Protein AF-A0A956JL32-F1 (afdb_monomer_lite)

pLDDT: mean 90.12, std 9.46, range [32.88, 97.94]

Foldseek 3Di:
DPQPPPDQDFAQPLVVLVVCVVVDDCQFAPPVQSVLVSVLSVQADRLFRDWDWDGDPVSDNWTKIKTKHFDDPCSLVVLCVSLVDDHDQQAVLVSLVSNCLSCVVVDPLSLLSVQQRMWMWMATPVNPFHTFIKGWRASCLVPPPPDDGDDLVSSLSNQQSSVCSNPVDGDPPVVSVLSSQLQVLADPPKDFTTKGACVSVVDRDIDTDMDHDLVCVVVSCVSSVPPDDCVVSVVDD

Structure (mmCIF, N/CA/C/O backbone):
data_AF-A0A956JL32-F1
#
_entry.id   AF-A0A956JL32-F1
#
loop_
_atom_site.group_PDB
_atom_site.id
_atom_site.type_symbol
_atom_site.label_atom_id
_atom_site.label_alt_id
_atom_site.label_comp_id
_atom_site.label_asym_id
_atom_site.label_entity_id
_atom_site.label_seq_id
_atom_site.pdbx_PDB_ins_code
_atom_site.Cartn_x
_atom_site.Cartn_y
_atom_site.Cartn_z
_atom_site.occupancy
_atom_site.B_iso_or_equiv
_atom_site.auth_seq_id
_atom_site.auth_comp_id
_atom_site.auth_asym_id
_atom_site.auth_atom_id
_atom_site.pdbx_PDB_model_num
ATOM 1 N N . MET A 1 1 ? -5.841 14.016 -13.804 1.00 33.88 1 MET A N 1
ATOM 2 C CA . MET A 1 1 ? -5.928 13.861 -12.337 1.00 33.88 1 MET A CA 1
ATOM 3 C C . MET A 1 1 ? -6.177 15.238 -11.755 1.00 33.88 1 MET A C 1
ATOM 5 O O . MET A 1 1 ? -5.451 16.145 -12.148 1.00 33.88 1 MET A O 1
ATOM 9 N N . PRO A 1 2 ? -7.211 15.432 -10.923 1.00 32.88 2 PRO A N 1
ATOM 10 C CA . PRO A 1 2 ? -7.411 16.707 -10.247 1.00 32.88 2 PRO A CA 1
ATOM 11 C C . PRO A 1 2 ? -6.161 17.012 -9.418 1.00 32.88 2 PRO A C 1
ATOM 13 O O . PRO A 1 2 ? -5.658 16.142 -8.710 1.00 32.88 2 PRO A O 1
ATOM 16 N N . THR A 1 3 ? -5.625 18.223 -9.543 1.00 39.03 3 THR A N 1
ATOM 17 C CA . THR A 1 3 ? -4.574 18.711 -8.651 1.00 39.03 3 THR A CA 1
ATOM 18 C C . THR A 1 3 ? -5.180 18.794 -7.255 1.00 39.03 3 THR A C 1
ATOM 20 O O . THR A 1 3 ? -5.993 19.683 -6.992 1.00 39.03 3 THR A O 1
ATOM 23 N N . MET A 1 4 ? -4.861 17.833 -6.387 1.00 49.12 4 MET A N 1
ATOM 24 C CA . MET A 1 4 ? -5.287 17.822 -4.986 1.00 49.12 4 MET A CA 1
ATOM 25 C C . MET A 1 4 ? -4.610 18.979 -4.250 1.00 49.12 4 MET A C 1
ATOM 27 O O . MET A 1 4 ? -3.576 18.821 -3.618 1.00 49.12 4 MET A O 1
ATOM 31 N N . ASN A 1 5 ? -5.202 20.165 -4.371 1.00 43.09 5 ASN A N 1
ATOM 32 C CA . ASN A 1 5 ? -4.855 21.356 -3.598 1.00 43.09 5 ASN A CA 1
ATOM 33 C C . ASN A 1 5 ? -5.658 21.436 -2.286 1.00 43.09 5 ASN A C 1
ATOM 35 O O . ASN A 1 5 ? -5.642 22.457 -1.599 1.00 43.09 5 ASN A O 1
ATOM 39 N N . SER A 1 6 ? -6.372 20.367 -1.918 1.00 55.56 6 SER A N 1
ATOM 40 C CA . SER A 1 6 ? -6.872 20.198 -0.559 1.00 55.56 6 SER A CA 1
ATOM 41 C C . SER A 1 6 ? -5.666 20.044 0.359 1.00 55.56 6 SER A C 1
ATOM 43 O O . SER A 1 6 ? -4.846 19.150 0.156 1.00 55.56 6 SER A O 1
ATOM 45 N N . LYS A 1 7 ? -5.547 20.918 1.363 1.00 61.22 7 LYS A N 1
ATOM 46 C CA . LYS A 1 7 ? -4.576 20.748 2.447 1.00 61.22 7 LYS A CA 1
ATOM 47 C C . LYS A 1 7 ? -4.676 19.300 2.935 1.00 61.22 7 LYS A C 1
ATOM 49 O O . LYS A 1 7 ? -5.764 18.868 3.302 1.00 61.22 7 LYS A O 1
ATOM 54 N N . LEU A 1 8 ? -3.573 18.554 2.884 1.00 78.44 8 LEU A N 1
ATOM 55 C CA . LEU A 1 8 ? -3.502 17.220 3.473 1.00 78.44 8 LEU A CA 1
ATOM 56 C C . LEU A 1 8 ? -3.735 17.384 4.979 1.00 78.44 8 LEU A C 1
ATOM 58 O O . LEU A 1 8 ? -2.898 17.950 5.680 1.00 78.44 8 LEU A O 1
ATOM 62 N N . VAL A 1 9 ? -4.910 16.974 5.447 1.00 84.75 9 VAL A N 1
ATOM 63 C CA . VAL A 1 9 ? -5.333 17.087 6.845 1.00 84.75 9 VAL A CA 1
ATOM 64 C C . VAL A 1 9 ? -5.404 15.676 7.409 1.00 84.75 9 VAL A C 1
ATOM 66 O O . VAL A 1 9 ? -6.011 14.799 6.801 1.00 84.75 9 VAL A O 1
ATOM 69 N N . GLN A 1 10 ? -4.758 15.462 8.556 1.00 88.75 10 GLN A N 1
ATOM 70 C CA . GLN A 1 10 ? -4.882 14.207 9.291 1.00 88.75 10 GLN A CA 1
ATOM 71 C C . GLN A 1 10 ? -6.289 14.089 9.879 1.00 88.75 10 GLN A C 1
ATOM 73 O O . GLN A 1 10 ? -6.793 15.054 10.457 1.00 88.75 10 GLN A O 1
ATOM 78 N N . PHE A 1 11 ? -6.897 12.912 9.776 1.00 90.62 11 PHE A N 1
ATOM 79 C CA . PHE A 1 11 ? -8.239 12.652 10.283 1.00 90.62 11 PHE A CA 1
ATOM 80 C C . PHE A 1 11 ? -8.340 11.338 11.064 1.00 90.62 11 PHE A C 1
ATOM 82 O O . PHE A 1 11 ? -7.479 10.454 10.997 1.00 90.62 11 PHE A O 1
ATOM 89 N N . SER A 1 12 ? -9.437 11.219 11.814 1.00 93.19 12 SER A N 1
ATOM 90 C CA . SER A 1 12 ? -9.900 9.955 12.388 1.00 93.19 12 SER A CA 1
ATOM 91 C C . SER A 1 12 ? -10.673 9.178 11.331 1.00 93.19 12 SER A C 1
ATOM 93 O O . 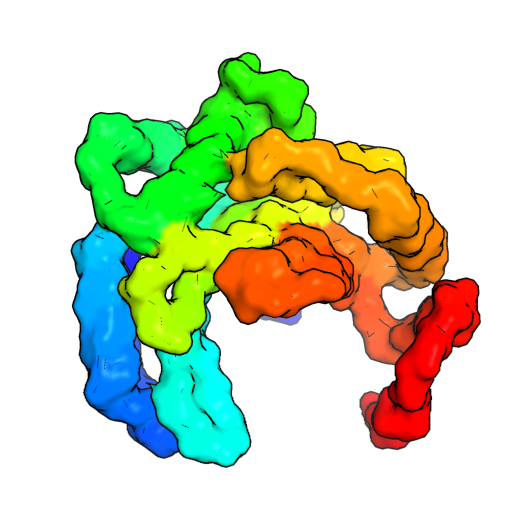SER A 1 12 ? -11.671 9.681 10.818 1.00 93.19 12 SER A O 1
ATOM 95 N N . ILE A 1 13 ? -10.238 7.952 11.021 1.00 93.50 13 ILE A N 1
ATOM 96 C CA . ILE A 1 13 ? -10.932 7.100 10.045 1.00 93.50 13 ILE A CA 1
ATOM 97 C C . ILE A 1 13 ? -12.394 6.906 10.460 1.00 93.50 13 ILE A C 1
ATOM 99 O O . ILE A 1 13 ? -13.279 7.036 9.627 1.00 93.50 13 ILE A O 1
ATOM 103 N N . ALA A 1 14 ? -12.663 6.660 11.745 1.00 93.31 14 ALA A N 1
ATOM 104 C CA . ALA A 1 14 ? -14.027 6.470 12.234 1.00 93.31 14 ALA A CA 1
ATOM 105 C C . ALA A 1 14 ? -14.916 7.703 12.013 1.00 93.31 14 ALA A C 1
ATOM 107 O O . ALA A 1 14 ? -16.075 7.561 11.635 1.00 93.31 14 ALA A O 1
ATOM 108 N N . ALA A 1 15 ? -14.370 8.909 12.208 1.00 92.88 15 ALA A N 1
ATOM 109 C CA . ALA A 1 15 ? -15.116 10.144 11.982 1.00 92.88 15 ALA A CA 1
ATOM 110 C C . ALA A 1 15 ? -15.435 10.350 10.493 1.00 92.88 15 ALA A C 1
ATOM 112 O O . ALA A 1 15 ? -16.565 10.697 10.155 1.00 92.88 15 ALA A O 1
ATOM 113 N N . GLU A 1 16 ? -14.468 10.088 9.608 1.00 94.06 16 GLU A N 1
ATOM 114 C CA . GLU A 1 16 ? -14.687 10.161 8.158 1.00 94.06 16 GLU A CA 1
ATOM 115 C C . GLU A 1 16 ? -15.695 9.121 7.680 1.00 94.06 16 GLU A C 1
ATOM 117 O O . GLU A 1 16 ? -16.562 9.432 6.861 1.00 94.06 16 GLU A O 1
ATOM 122 N N . LEU A 1 17 ? -15.612 7.898 8.211 1.00 92.88 17 LEU A N 1
ATOM 123 C CA . LEU A 1 17 ? -16.559 6.844 7.892 1.00 92.88 17 LEU A CA 1
ATOM 124 C C . LEU A 1 17 ? -17.988 7.252 8.284 1.00 92.88 17 LEU A C 1
ATOM 126 O O . LEU A 1 17 ? -18.896 7.177 7.462 1.00 92.88 17 LEU A O 1
ATOM 130 N N . GLU A 1 18 ? -18.191 7.740 9.507 1.00 91.50 18 GLU A N 1
ATOM 131 C CA . GLU A 1 18 ? -19.520 8.149 9.972 1.00 91.50 18 GLU A CA 1
ATOM 132 C C . GLU A 1 18 ? -20.078 9.329 9.159 1.00 91.50 18 GLU A C 1
ATOM 134 O O . GLU A 1 18 ? -21.244 9.312 8.764 1.00 91.50 18 GLU A O 1
ATOM 139 N N . ALA A 1 19 ? -19.241 10.317 8.826 1.00 91.69 19 ALA A N 1
ATOM 140 C CA . ALA A 1 19 ? -19.651 11.477 8.033 1.00 91.69 19 ALA A CA 1
ATOM 141 C C . ALA A 1 19 ? -20.117 11.106 6.612 1.00 91.69 19 ALA A C 1
ATOM 143 O O . ALA A 1 19 ? -21.029 11.738 6.074 1.00 91.69 19 ALA A O 1
ATOM 144 N N . HIS A 1 20 ? -19.515 10.078 6.007 1.00 90.44 20 HIS A N 1
ATOM 145 C CA . HIS A 1 20 ? -19.821 9.648 4.638 1.00 90.44 20 HIS A CA 1
ATOM 146 C C . HIS A 1 20 ? -20.808 8.480 4.564 1.00 90.44 20 HIS A C 1
ATOM 148 O O . HIS A 1 20 ? -21.293 8.170 3.474 1.00 90.44 20 HIS A O 1
ATOM 154 N N . ARG A 1 21 ? -21.165 7.872 5.700 1.00 88.06 21 ARG A N 1
ATOM 155 C CA . ARG A 1 21 ? -22.095 6.739 5.790 1.00 88.06 21 ARG A CA 1
ATOM 156 C C . ARG A 1 21 ? -23.397 6.921 4.997 1.00 88.06 21 ARG A C 1
ATOM 158 O O . ARG A 1 21 ? -23.786 5.973 4.315 1.00 88.06 21 ARG A O 1
ATOM 165 N N . PRO A 1 22 ? -24.060 8.098 4.995 1.00 88.38 22 PRO A N 1
ATOM 166 C CA . PRO A 1 22 ? -25.295 8.295 4.230 1.00 88.38 22 PRO A CA 1
ATOM 167 C C . PRO A 1 22 ? -25.116 8.251 2.703 1.00 88.38 22 PRO A C 1
ATOM 169 O O . PRO A 1 22 ? -26.103 8.143 1.979 1.00 88.38 22 PRO A O 1
ATOM 172 N N . LEU A 1 23 ? -23.881 8.369 2.204 1.00 88.12 23 LEU A N 1
ATOM 173 C CA . LEU A 1 23 ? -23.565 8.427 0.774 1.00 88.12 23 LEU A CA 1
ATOM 174 C C . LEU A 1 23 ? -23.253 7.050 0.175 1.00 88.12 23 LEU A C 1
ATOM 176 O O . LEU A 1 23 ? -23.106 6.929 -1.042 1.00 88.12 23 LEU A O 1
ATOM 180 N N . TRP A 1 24 ? -23.106 6.017 1.004 1.00 87.56 24 TRP A N 1
ATOM 181 C CA . TRP A 1 24 ? -22.635 4.720 0.543 1.00 87.56 24 TRP A CA 1
ATOM 182 C C . TRP A 1 24 ? -23.762 3.839 0.008 1.00 87.56 24 TRP A C 1
ATOM 184 O O . TRP A 1 24 ? -24.777 3.638 0.680 1.00 87.56 24 TRP A O 1
ATOM 194 N N . PRO A 1 25 ? -23.592 3.254 -1.190 1.00 87.38 25 PRO A N 1
ATOM 195 C CA . PRO A 1 25 ? -24.586 2.353 -1.741 1.00 87.38 25 PRO A CA 1
ATOM 196 C C . PRO A 1 25 ? -24.611 1.052 -0.932 1.00 87.38 25 PRO A C 1
ATOM 198 O O . PRO A 1 25 ? -23.687 0.243 -1.019 1.00 87.38 25 PRO A O 1
ATOM 201 N N . ALA A 1 26 ? -25.706 0.815 -0.204 1.00 86.12 26 ALA A N 1
ATOM 202 C CA . ALA A 1 26 ? -25.889 -0.375 0.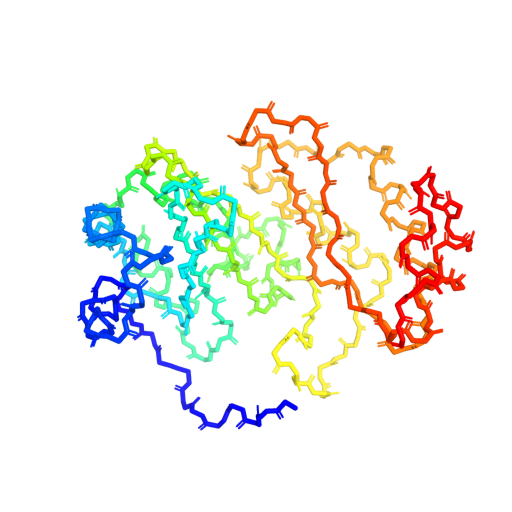637 1.00 86.12 26 ALA A CA 1
ATOM 203 C C . ALA A 1 26 ? -25.716 -1.706 -0.123 1.00 86.12 26 ALA A C 1
ATOM 205 O O . ALA A 1 26 ? -25.359 -2.717 0.472 1.00 86.12 26 ALA A O 1
ATOM 206 N N . ALA A 1 27 ? -25.938 -1.700 -1.443 1.00 84.69 27 ALA A N 1
ATOM 207 C CA . ALA A 1 27 ? -25.729 -2.860 -2.309 1.00 84.69 27 ALA A CA 1
ATOM 208 C C . ALA A 1 27 ? -24.250 -3.267 -2.462 1.00 84.69 27 ALA A C 1
ATOM 210 O O . ALA A 1 27 ? -23.975 -4.426 -2.751 1.00 84.69 27 ALA A O 1
ATOM 211 N N . LEU A 1 28 ? -23.311 -2.330 -2.295 1.00 85.25 28 LEU A N 1
ATOM 212 C CA . LEU A 1 28 ? -21.865 -2.589 -2.358 1.00 85.25 28 LEU A CA 1
ATOM 213 C C . LEU A 1 28 ? -21.213 -2.584 -0.974 1.00 85.25 28 LEU A C 1
ATOM 215 O O . LEU A 1 28 ? -20.167 -3.198 -0.787 1.00 85.25 28 LEU A O 1
ATOM 219 N N . LEU A 1 29 ? -21.816 -1.867 -0.025 1.00 90.31 29 LEU A N 1
ATOM 220 C CA . LEU A 1 29 ? -21.319 -1.683 1.332 1.00 90.31 29 LEU A CA 1
ATOM 221 C C . LEU A 1 29 ? -22.451 -2.000 2.322 1.00 90.31 29 LEU A C 1
ATOM 223 O O . LEU A 1 29 ? -23.179 -1.089 2.729 1.00 90.31 29 LEU A O 1
ATOM 227 N N . PRO A 1 30 ? -22.641 -3.283 2.686 1.00 89.81 30 PRO A N 1
ATOM 228 C CA . PRO A 1 30 ? -23.703 -3.687 3.599 1.00 89.81 30 PRO A CA 1
ATOM 229 C C . PRO A 1 30 ? -23.599 -2.958 4.954 1.00 89.81 30 PRO A C 1
ATOM 231 O O . PRO A 1 30 ? -22.490 -2.828 5.485 1.00 89.81 30 PRO A O 1
ATOM 234 N N . PRO A 1 31 ? -24.717 -2.484 5.544 1.00 90.12 31 PRO A N 1
ATOM 235 C CA . PRO A 1 31 ? -24.680 -1.651 6.750 1.00 90.12 31 PRO A CA 1
ATOM 236 C C . PRO A 1 31 ? -23.977 -2.281 7.959 1.00 90.12 31 PRO A C 1
ATOM 238 O O . PRO A 1 31 ? -23.273 -1.578 8.680 1.00 90.12 31 PRO A O 1
ATOM 241 N N . ASP A 1 32 ? -24.138 -3.590 8.163 1.00 91.75 32 ASP A N 1
ATOM 242 C CA . ASP A 1 32 ? -23.504 -4.364 9.238 1.00 91.75 32 ASP A CA 1
ATOM 243 C C . ASP A 1 32 ? -21.977 -4.433 9.078 1.00 91.75 32 ASP A C 1
ATOM 245 O O . ASP A 1 32 ? -21.221 -4.382 10.048 1.00 91.75 32 ASP A O 1
ATOM 249 N N . ARG A 1 33 ? -21.505 -4.502 7.832 1.00 92.56 33 ARG A N 1
ATOM 250 C CA . ARG A 1 33 ? -20.078 -4.580 7.488 1.00 92.56 33 ARG A CA 1
ATOM 251 C C . ARG A 1 33 ? -19.401 -3.232 7.627 1.00 92.56 33 ARG A C 1
ATOM 253 O O . ARG A 1 33 ? -18.298 -3.141 8.158 1.00 92.56 33 ARG A O 1
ATOM 260 N N . VAL A 1 34 ? -20.107 -2.186 7.220 1.00 90.81 34 VAL A N 1
ATOM 261 C CA . VAL A 1 34 ? -19.718 -0.804 7.474 1.00 90.81 34 VAL A CA 1
ATOM 262 C C . VAL A 1 34 ? -19.622 -0.529 8.975 1.00 90.81 34 VAL A C 1
ATOM 264 O O . VAL A 1 34 ? -18.641 0.056 9.420 1.00 90.81 34 VAL A O 1
ATOM 267 N N . GLU A 1 35 ? -20.593 -0.977 9.770 1.00 92.19 35 GLU A N 1
ATOM 268 C CA . GLU A 1 35 ? -20.562 -0.807 11.225 1.00 92.19 35 GLU A CA 1
ATOM 269 C C . GLU A 1 35 ? -19.356 -1.514 11.859 1.00 92.19 35 GLU A C 1
ATOM 271 O O . GLU A 1 35 ? -18.659 -0.919 12.683 1.00 92.19 35 GLU A O 1
ATOM 276 N N . ALA A 1 36 ? -19.035 -2.731 11.408 1.00 93.75 36 ALA A N 1
ATOM 277 C CA . ALA A 1 36 ? -17.820 -3.427 11.825 1.00 93.75 36 ALA A CA 1
ATOM 278 C C . ALA A 1 36 ? -16.542 -2.651 11.449 1.00 93.75 36 ALA A C 1
ATOM 280 O O . ALA A 1 36 ? -15.622 -2.556 12.265 1.00 93.75 36 ALA A O 1
ATOM 281 N N . ALA A 1 37 ? -16.489 -2.056 10.252 1.00 94.25 37 ALA A N 1
ATOM 282 C CA . ALA A 1 37 ? -15.365 -1.223 9.822 1.00 94.25 37 ALA A CA 1
ATOM 283 C C . ALA A 1 37 ? -15.243 0.056 10.668 1.00 94.25 37 ALA A C 1
ATOM 285 O O . ALA A 1 37 ? -14.139 0.407 11.083 1.00 94.25 37 ALA A O 1
ATOM 286 N N . CYS A 1 38 ? -16.359 0.718 11.000 1.00 93.38 38 CYS A N 1
ATOM 287 C CA . CYS A 1 38 ? -16.383 1.871 11.905 1.00 93.38 38 CYS A CA 1
ATOM 288 C C . CYS A 1 38 ? -15.891 1.504 13.313 1.00 93.38 38 CYS A C 1
ATOM 290 O O . CYS A 1 38 ? -15.107 2.247 13.912 1.00 93.38 38 CYS A O 1
ATOM 292 N N . ALA A 1 39 ? -16.313 0.351 13.838 1.00 94.00 39 ALA A N 1
ATOM 293 C CA . ALA A 1 39 ? -15.880 -0.139 15.143 1.00 94.00 39 ALA A CA 1
ATOM 294 C C . ALA A 1 39 ? -14.366 -0.409 15.170 1.00 94.00 39 ALA A C 1
ATOM 296 O O . ALA A 1 39 ? -13.674 0.059 16.075 1.00 94.00 39 ALA A O 1
ATOM 297 N N . ALA A 1 40 ? -13.834 -1.082 14.146 1.00 94.50 40 ALA A N 1
ATOM 298 C CA . ALA A 1 40 ? -12.397 -1.300 13.990 1.00 94.50 40 ALA A CA 1
ATOM 299 C C . ALA A 1 40 ? -11.628 0.028 13.860 1.00 94.50 40 ALA A C 1
ATOM 301 O O . ALA A 1 40 ? -10.642 0.259 14.561 1.00 94.50 40 ALA A O 1
ATOM 302 N N . ALA A 1 41 ? -12.121 0.941 13.021 1.00 95.06 41 ALA A N 1
ATOM 303 C CA . ALA A 1 41 ? -11.520 2.251 12.795 1.00 95.06 41 ALA A CA 1
ATOM 304 C C . ALA A 1 41 ? -11.489 3.135 14.047 1.00 95.06 41 ALA A C 1
ATOM 306 O O . ALA A 1 41 ? -10.582 3.952 14.195 1.00 95.06 41 ALA A O 1
ATOM 307 N N . SER A 1 42 ? -12.445 2.968 14.962 1.00 94.31 42 SER A N 1
ATOM 308 C CA . SER A 1 42 ? -12.508 3.730 16.218 1.00 94.31 42 SER A CA 1
ATOM 309 C C . SER A 1 42 ? -11.347 3.406 17.161 1.00 94.31 42 SER A C 1
ATOM 311 O O . SER A 1 42 ? -11.026 4.200 18.042 1.00 94.31 42 SER A O 1
ATOM 313 N N . ALA A 1 43 ? -10.690 2.260 16.962 1.00 92.19 43 ALA A N 1
ATOM 314 C CA . ALA A 1 43 ? -9.493 1.869 17.694 1.00 92.19 43 ALA A CA 1
ATOM 315 C C . ALA A 1 43 ? -8.190 2.404 17.061 1.00 92.19 43 ALA A C 1
ATOM 317 O O . ALA A 1 43 ? -7.114 2.220 17.632 1.00 92.19 43 ALA A O 1
ATOM 318 N N . LEU A 1 44 ? -8.254 3.035 15.883 1.00 93.75 44 LEU A N 1
ATOM 319 C CA . LEU A 1 44 ? -7.082 3.538 15.169 1.00 93.75 44 LEU A CA 1
ATOM 320 C C . LEU A 1 44 ? -6.777 5.003 15.542 1.00 93.75 44 LEU A C 1
ATOM 322 O O . LEU A 1 44 ? -7.695 5.801 15.742 1.00 93.75 44 LEU A O 1
ATOM 326 N N . PRO A 1 45 ? -5.492 5.400 15.616 1.00 92.50 45 PRO A N 1
ATOM 327 C CA . PRO A 1 45 ? -5.124 6.783 15.903 1.00 92.50 45 PRO A CA 1
ATOM 328 C C . PRO A 1 45 ? -5.519 7.736 14.756 1.00 92.50 45 PRO A C 1
ATOM 330 O O . PRO A 1 45 ? -5.498 7.344 13.588 1.00 92.50 45 PRO A O 1
ATOM 333 N N . PRO A 1 46 ? -5.815 9.017 15.045 1.00 92.94 46 PRO A N 1
ATOM 334 C CA . PRO A 1 46 ? -6.261 9.993 14.048 1.00 92.94 46 PRO A CA 1
ATOM 335 C C . PRO A 1 46 ? -5.083 10.592 13.260 1.00 92.94 46 PRO A C 1
ATOM 337 O O . PRO A 1 46 ? -4.785 11.780 13.360 1.00 92.94 46 PRO A O 1
ATOM 340 N N . ILE A 1 47 ? -4.353 9.751 12.530 1.00 92.62 47 ILE A N 1
ATOM 341 C CA . ILE A 1 47 ? -3.108 10.127 11.839 1.00 92.62 47 ILE A CA 1
ATOM 342 C C . ILE A 1 47 ? -3.180 9.993 10.314 1.00 92.62 47 ILE A C 1
ATOM 344 O O . ILE A 1 47 ? -2.218 10.354 9.630 1.00 92.62 47 ILE A O 1
ATOM 348 N N . PHE A 1 48 ? -4.291 9.488 9.782 1.00 94.88 48 PHE A N 1
ATOM 349 C CA . PHE A 1 48 ? -4.445 9.110 8.378 1.00 94.88 48 PHE A CA 1
ATOM 350 C C . PHE A 1 48 ? -4.849 10.290 7.496 1.00 94.88 48 PHE A C 1
ATOM 352 O O . PHE A 1 48 ? -5.430 11.255 7.976 1.00 94.88 48 PHE A O 1
ATOM 359 N N . HIS A 1 49 ? -4.517 10.208 6.209 1.00 93.69 49 HIS A N 1
ATOM 360 C CA . HIS A 1 49 ? -4.786 11.248 5.204 1.00 93.69 49 HIS A CA 1
ATOM 361 C C . HIS A 1 49 ? -5.703 10.769 4.082 1.00 93.69 49 HIS A C 1
ATOM 363 O O . HIS A 1 49 ? -6.245 11.584 3.342 1.00 93.69 49 HIS A O 1
ATOM 369 N N . TRP A 1 50 ? -5.825 9.452 3.926 1.00 92.25 50 TRP A N 1
ATOM 370 C CA . TRP A 1 50 ? -6.657 8.808 2.922 1.00 92.25 50 TRP A CA 1
ATOM 371 C C . TRP A 1 50 ? -7.330 7.593 3.518 1.00 92.25 50 TRP A C 1
ATOM 373 O O . TRP A 1 50 ? -6.787 6.960 4.424 1.00 92.25 50 TRP A O 1
ATOM 383 N N . LEU A 1 51 ? -8.501 7.293 2.973 1.00 93.81 51 LEU A N 1
ATOM 384 C CA . LEU A 1 51 ? -9.370 6.208 3.378 1.00 93.81 51 LEU A CA 1
ATOM 385 C C . LEU A 1 51 ? -10.033 5.623 2.130 1.00 93.81 51 LEU A C 1
ATOM 387 O O . LEU A 1 51 ? -10.506 6.369 1.272 1.00 93.81 51 LEU A O 1
ATOM 391 N N . ILE A 1 52 ? -10.074 4.298 2.044 1.00 93.50 52 ILE A N 1
ATOM 392 C CA . ILE A 1 52 ? -10.862 3.546 1.070 1.00 93.50 52 ILE A CA 1
ATOM 393 C C . ILE A 1 52 ? -11.614 2.443 1.821 1.00 93.50 52 ILE A C 1
ATOM 395 O O . ILE A 1 52 ? -11.054 1.787 2.699 1.00 93.50 52 ILE A O 1
ATOM 399 N N . LEU A 1 53 ? -12.879 2.243 1.455 1.00 93.19 53 LEU A N 1
ATOM 400 C CA . LEU A 1 53 ? -13.607 1.008 1.730 1.00 93.19 53 LEU A CA 1
ATOM 401 C C . LEU A 1 53 ? -13.649 0.187 0.445 1.00 93.19 53 LEU A C 1
ATOM 403 O O . LEU A 1 53 ? -14.099 0.687 -0.590 1.00 93.19 53 LEU A O 1
ATOM 407 N N . GLU A 1 54 ? -13.189 -1.057 0.503 1.00 92.62 54 GLU A N 1
ATOM 408 C CA . GLU A 1 54 ? -13.204 -1.962 -0.643 1.00 92.62 54 GLU A CA 1
ATOM 409 C C . GLU A 1 54 ? -14.305 -3.016 -0.469 1.00 92.62 54 GLU A C 1
ATOM 411 O O . GLU A 1 54 ? -14.176 -3.930 0.341 1.00 92.62 54 GLU A O 1
ATOM 416 N N . GLY A 1 55 ? -15.390 -2.889 -1.239 1.00 90.56 55 GLY A N 1
ATOM 417 C CA . GLY A 1 55 ? -16.445 -3.903 -1.348 1.00 90.56 55 GLY A CA 1
ATOM 418 C C . GLY A 1 55 ? -16.229 -4.839 -2.542 1.00 90.56 55 GLY A C 1
ATOM 419 O O . GLY A 1 55 ? -15.478 -4.527 -3.473 1.00 90.56 55 GLY A O 1
ATOM 420 N N . ARG A 1 56 ? -16.894 -5.999 -2.553 1.00 87.25 56 ARG A N 1
ATOM 421 C CA . ARG A 1 56 ? -16.782 -6.980 -3.647 1.00 87.25 56 ARG A CA 1
ATOM 422 C C . ARG A 1 56 ? -17.929 -6.851 -4.644 1.00 87.25 56 ARG A C 1
ATOM 424 O O . ARG A 1 56 ? -19.099 -6.904 -4.284 1.00 87.25 56 ARG A O 1
ATOM 431 N N . LEU A 1 57 ? -17.597 -6.807 -5.935 1.00 85.19 57 LEU A N 1
ATOM 432 C CA . LEU A 1 57 ? -18.601 -6.855 -7.010 1.00 85.19 57 LEU A CA 1
ATOM 433 C C . LEU A 1 57 ? -19.208 -8.253 -7.210 1.00 85.19 57 LEU A C 1
ATOM 435 O O . LEU A 1 57 ? -20.249 -8.386 -7.843 1.00 85.19 57 LEU A O 1
ATOM 439 N N . SER A 1 58 ? -18.571 -9.299 -6.677 1.00 81.50 58 SER A N 1
ATOM 440 C CA . SER A 1 58 ? -19.028 -10.691 -6.778 1.00 81.50 58 SER A CA 1
ATOM 441 C C . SER A 1 58 ? -20.194 -11.037 -5.841 1.00 81.50 58 SER A C 1
ATOM 443 O O . SER A 1 58 ? -20.610 -12.192 -5.814 1.00 81.50 58 SER A O 1
ATOM 445 N N . GLY A 1 59 ? -20.701 -10.075 -5.060 1.00 76.88 59 GLY A N 1
ATOM 446 C CA . GLY A 1 59 ? -21.761 -10.291 -4.068 1.00 76.88 59 GLY A CA 1
ATOM 447 C C . GLY A 1 59 ? -21.274 -10.857 -2.730 1.00 76.88 59 GLY A C 1
ATOM 448 O O . GLY A 1 59 ? -22.088 -11.127 -1.851 1.00 76.88 59 GLY A O 1
ATOM 449 N N . ASP A 1 60 ? -19.962 -11.026 -2.561 1.00 85.12 60 ASP A N 1
ATOM 450 C CA . ASP A 1 60 ? -19.366 -11.314 -1.258 1.00 85.12 60 ASP A CA 1
ATOM 451 C C . ASP A 1 60 ? -19.531 -10.077 -0.349 1.00 85.12 60 ASP A C 1
ATOM 453 O O . ASP A 1 60 ? -19.140 -8.978 -0.750 1.00 85.12 60 ASP A O 1
ATOM 457 N N . PRO A 1 61 ? -20.126 -10.215 0.852 1.00 84.62 61 PRO A N 1
ATOM 458 C CA . PRO A 1 61 ? -20.378 -9.083 1.737 1.00 84.62 61 PRO A CA 1
ATOM 459 C C . PRO A 1 61 ? -19.108 -8.526 2.398 1.00 84.62 61 PRO A C 1
ATOM 461 O O . PRO A 1 61 ? -19.209 -7.604 3.203 1.00 84.62 61 PRO A O 1
ATOM 464 N N . GLN A 1 62 ? -17.922 -9.078 2.136 1.00 90.31 62 GLN A N 1
ATOM 465 C CA . GLN A 1 62 ? -16.672 -8.564 2.681 1.00 90.31 62 GLN A CA 1
ATOM 466 C C . GLN A 1 62 ? -16.444 -7.088 2.305 1.00 90.31 62 GLN A C 1
ATOM 468 O O . GLN A 1 62 ? -16.513 -6.703 1.136 1.00 90.31 62 GLN A O 1
ATOM 473 N N . VAL A 1 63 ? -16.136 -6.283 3.325 1.00 93.06 63 VAL A N 1
ATOM 474 C CA . VAL A 1 63 ? -15.725 -4.883 3.197 1.00 93.06 63 VAL A CA 1
ATOM 475 C C . VAL A 1 63 ? -14.389 -4.728 3.904 1.00 93.06 63 VAL A C 1
ATOM 477 O O . VAL A 1 63 ? -14.323 -4.880 5.124 1.00 93.06 63 VAL A O 1
ATOM 480 N N . ASP A 1 64 ? -13.348 -4.415 3.143 1.00 94.56 64 ASP A N 1
ATOM 481 C CA . ASP A 1 64 ? -12.022 -4.158 3.696 1.00 94.56 64 ASP A CA 1
ATOM 482 C C . ASP A 1 64 ? -11.826 -2.667 3.945 1.00 94.56 64 ASP A C 1
ATOM 484 O O . ASP A 1 64 ? -12.388 -1.808 3.256 1.00 94.56 64 ASP A O 1
ATOM 488 N N . LEU A 1 65 ? -11.007 -2.368 4.946 1.00 95.62 65 LEU A N 1
ATOM 489 C CA . LEU A 1 65 ? -10.650 -1.014 5.325 1.00 95.62 65 LEU A CA 1
ATOM 490 C C . LEU A 1 65 ? -9.231 -0.730 4.854 1.00 95.62 65 LEU A C 1
ATOM 492 O O . LEU A 1 65 ? -8.308 -1.482 5.141 1.00 95.62 65 LEU A O 1
ATOM 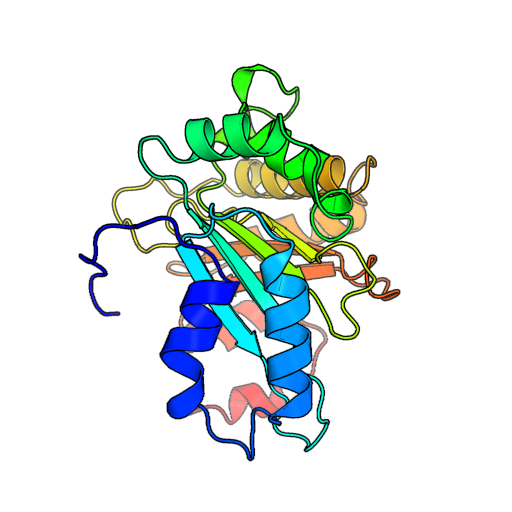496 N N . MET A 1 66 ? -9.024 0.392 4.187 1.00 95.75 66 MET A N 1
ATOM 497 C CA . MET A 1 66 ? -7.706 0.825 3.749 1.00 95.75 66 MET A CA 1
ATOM 498 C C . MET A 1 66 ? -7.485 2.271 4.145 1.00 95.75 66 MET A C 1
ATOM 500 O O . MET A 1 66 ? -8.378 3.101 3.993 1.00 95.75 66 MET A O 1
ATOM 504 N N . ALA A 1 67 ? -6.283 2.601 4.596 1.00 96.00 67 ALA A N 1
ATOM 505 C CA . ALA A 1 67 ? -5.926 3.976 4.886 1.00 96.00 67 ALA A CA 1
ATOM 506 C C . ALA A 1 67 ? -4.455 4.252 4.607 1.00 96.00 67 ALA A C 1
ATOM 508 O O . ALA A 1 67 ? -3.627 3.341 4.558 1.00 96.00 67 ALA A O 1
ATOM 509 N N . SER A 1 68 ? -4.115 5.529 4.443 1.00 95.44 68 SER A N 1
ATOM 510 C CA . SER A 1 68 ? -2.740 5.919 4.147 1.00 95.44 68 SER A CA 1
ATOM 511 C C . SER A 1 68 ? -2.227 7.062 5.009 1.00 95.44 68 SER A C 1
ATOM 513 O O . SER A 1 68 ? -2.953 7.977 5.405 1.00 95.44 68 SER A O 1
ATOM 515 N N . LEU A 1 69 ? -0.923 7.020 5.257 1.00 95.38 69 LEU A N 1
ATOM 516 C CA . LEU A 1 69 ? -0.123 8.119 5.775 1.00 95.38 69 LEU A CA 1
ATOM 517 C C . LEU A 1 69 ? 0.632 8.734 4.605 1.00 95.38 69 LEU A C 1
ATOM 519 O O . LEU A 1 69 ? 1.193 8.002 3.792 1.00 95.38 69 LEU A O 1
ATOM 523 N N . VAL A 1 70 ? 0.640 10.059 4.511 1.00 93.62 70 VAL A N 1
ATOM 524 C CA . VAL A 1 70 ? 1.351 10.790 3.460 1.00 93.62 70 VAL A CA 1
ATOM 525 C C . VAL A 1 70 ? 2.451 11.614 4.107 1.00 93.62 70 VAL A C 1
ATOM 527 O O . VAL A 1 70 ? 2.217 12.268 5.121 1.00 93.62 70 VAL A O 1
ATOM 530 N N . ASP A 1 71 ? 3.652 11.570 3.543 1.00 91.44 71 ASP A N 1
ATOM 531 C CA . ASP A 1 71 ? 4.779 12.360 4.015 1.00 91.44 71 ASP A CA 1
ATOM 532 C C . ASP A 1 71 ? 4.556 13.838 3.681 1.00 91.44 71 ASP A C 1
ATOM 534 O O . ASP A 1 71 ? 4.793 14.299 2.566 1.00 91.44 71 ASP A O 1
ATOM 538 N N . ALA A 1 72 ? 4.044 14.575 4.661 1.00 88.56 72 ALA A N 1
ATOM 539 C CA . ALA A 1 72 ? 3.832 16.011 4.601 1.00 88.56 72 ALA A CA 1
ATOM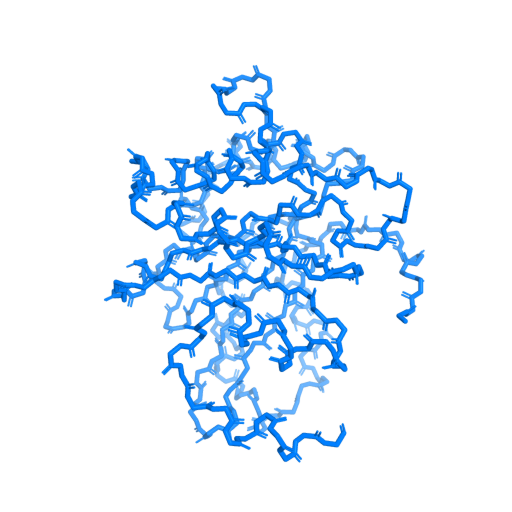 540 C C . ALA A 1 72 ? 4.442 16.683 5.845 1.00 88.56 72 ALA A C 1
ATOM 542 O O . ALA A 1 72 ? 4.688 16.012 6.858 1.00 88.56 72 ALA A O 1
ATOM 543 N N . PRO A 1 73 ? 4.698 18.008 5.813 1.00 88.88 73 PRO A N 1
ATOM 544 C CA . PRO A 1 73 ? 5.320 18.712 6.929 1.00 88.88 73 PRO A CA 1
ATOM 545 C C . PRO A 1 73 ? 4.624 18.431 8.267 1.00 88.88 73 PRO A C 1
ATOM 547 O O . PRO A 1 73 ? 3.428 18.656 8.425 1.00 88.88 73 PRO A O 1
ATOM 550 N N . GLY A 1 74 ? 5.388 17.933 9.241 1.00 89.62 74 GLY A N 1
ATOM 551 C CA . GLY A 1 74 ? 4.895 17.625 10.586 1.00 89.62 74 GLY A CA 1
ATOM 552 C C . GLY A 1 74 ? 4.254 16.243 10.759 1.00 89.62 74 GLY A C 1
ATOM 553 O O . GLY A 1 74 ? 4.206 15.769 11.892 1.00 89.62 74 GLY A O 1
ATOM 554 N N . VAL A 1 75 ? 3.865 15.544 9.684 1.00 92.75 75 VAL A N 1
ATOM 555 C CA . VAL A 1 75 ? 3.164 14.247 9.779 1.00 92.75 75 VAL A CA 1
ATOM 556 C C . VAL A 1 75 ? 3.991 13.206 10.516 1.00 92.75 75 VAL A C 1
ATOM 558 O O . VAL A 1 75 ? 3.497 12.595 11.460 1.00 92.75 75 VAL A O 1
ATOM 561 N N . ARG A 1 76 ? 5.263 13.028 10.143 1.00 94.06 76 ARG A N 1
ATOM 562 C CA . ARG A 1 76 ? 6.144 12.050 10.803 1.00 94.06 76 ARG A CA 1
ATOM 563 C C . ARG A 1 76 ? 6.251 12.299 12.310 1.00 94.06 76 ARG A C 1
ATOM 565 O O . ARG A 1 76 ? 6.228 11.351 13.088 1.00 94.06 76 ARG A O 1
ATOM 572 N N . ARG A 1 77 ? 6.276 13.569 12.739 1.00 94.19 77 ARG A N 1
ATOM 573 C CA . ARG A 1 77 ? 6.271 13.947 14.163 1.00 94.19 77 ARG A CA 1
ATOM 574 C C . ARG A 1 77 ? 4.944 13.589 14.836 1.00 94.19 77 ARG A C 1
ATOM 576 O O . ARG A 1 77 ? 4.964 13.036 15.931 1.00 94.19 77 ARG A O 1
ATOM 583 N N . SER A 1 78 ? 3.812 13.871 14.191 1.00 93.50 78 SER A N 1
ATOM 584 C CA . SER A 1 78 ? 2.487 13.495 14.701 1.00 93.50 78 SER A CA 1
ATOM 585 C C . SER A 1 78 ? 2.333 11.979 14.832 1.00 93.50 78 SER A C 1
ATOM 587 O O . SER A 1 78 ? 1.832 11.504 15.846 1.00 93.50 78 SER A O 1
ATOM 589 N N . VAL A 1 79 ? 2.809 11.209 13.847 1.00 94.94 79 VAL A N 1
ATOM 590 C CA . VAL A 1 79 ? 2.808 9.738 13.897 1.00 94.94 79 VAL A CA 1
ATOM 591 C C . VAL A 1 79 ? 3.712 9.237 15.020 1.00 94.94 79 VAL A C 1
ATOM 593 O O . VAL A 1 79 ? 3.275 8.427 15.830 1.00 94.94 79 VAL A O 1
ATOM 596 N N . ALA A 1 80 ? 4.933 9.764 15.136 1.00 95.38 80 ALA A N 1
ATOM 597 C CA . ALA A 1 80 ? 5.851 9.438 16.225 1.00 95.38 80 ALA A CA 1
ATOM 598 C C . ALA A 1 80 ? 5.202 9.635 17.609 1.00 95.38 80 ALA A C 1
ATOM 600 O O . ALA A 1 80 ? 5.247 8.721 18.431 1.00 95.38 80 ALA A O 1
ATOM 601 N N . ALA A 1 81 ? 4.556 10.783 17.835 1.00 94.56 81 ALA A N 1
ATOM 602 C CA . ALA A 1 81 ? 3.854 11.087 19.081 1.00 94.56 81 ALA A CA 1
ATOM 603 C C . ALA A 1 81 ? 2.618 10.197 19.301 1.00 94.56 81 ALA A C 1
ATOM 605 O O . ALA A 1 81 ? 2.317 9.811 20.429 1.00 94.56 81 ALA A O 1
ATOM 606 N N . ALA A 1 82 ? 1.893 9.842 18.235 1.00 92.62 82 ALA A N 1
ATOM 607 C CA . ALA A 1 82 ? 0.762 8.924 18.333 1.00 92.62 82 ALA A CA 1
ATOM 608 C C . ALA A 1 82 ? 1.208 7.530 18.797 1.00 92.62 82 ALA A C 1
ATOM 610 O O . ALA A 1 82 ? 0.537 6.947 19.644 1.00 92.62 82 ALA A O 1
ATOM 611 N N . LEU A 1 83 ? 2.354 7.039 18.309 1.00 93.44 83 LEU A N 1
ATOM 612 C CA . LEU A 1 83 ? 2.920 5.722 18.638 1.00 93.44 83 LEU A CA 1
ATOM 613 C C . LEU A 1 83 ? 3.456 5.601 20.077 1.00 93.44 83 LEU A C 1
ATOM 615 O O . LEU A 1 83 ? 3.694 4.485 20.541 1.00 93.44 83 LEU A O 1
ATOM 619 N N . GLU A 1 84 ? 3.634 6.717 20.791 1.00 92.81 84 GLU A N 1
ATOM 620 C CA . GLU A 1 84 ? 4.032 6.738 22.212 1.00 92.81 84 GLU A CA 1
ATOM 621 C C . GLU A 1 84 ? 2.882 6.344 23.154 1.00 92.81 84 GLU A C 1
ATOM 623 O O . GLU A 1 84 ? 3.104 6.034 24.323 1.00 92.81 84 GLU A O 1
ATOM 628 N N . ARG A 1 85 ? 1.642 6.338 22.655 1.00 89.25 85 ARG A N 1
ATOM 629 C CA . ARG A 1 85 ? 0.456 5.917 23.411 1.00 89.25 85 ARG A CA 1
ATOM 630 C C . ARG A 1 85 ? 0.227 4.407 23.266 1.00 89.25 85 ARG A C 1
ATOM 632 O O . ARG A 1 85 ? 0.697 3.822 22.287 1.00 89.25 85 ARG A O 1
ATOM 639 N N . PRO A 1 86 ? -0.529 3.766 24.179 1.00 85.06 86 PRO A N 1
ATOM 640 C CA . PRO A 1 86 ? -1.027 2.413 23.955 1.00 85.06 86 PRO A CA 1
ATOM 641 C C . PRO A 1 86 ? -1.775 2.330 22.622 1.00 85.06 86 PRO A C 1
ATOM 643 O O . PRO A 1 86 ? -2.597 3.195 22.318 1.00 85.06 86 PRO A O 1
ATOM 646 N N . GLN A 1 87 ? -1.457 1.315 21.825 1.00 86.50 87 GLN A N 1
ATOM 647 C CA . GLN A 1 87 ? -2.013 1.137 20.488 1.00 86.50 87 GLN A CA 1
ATOM 648 C C . GLN A 1 87 ? -3.017 -0.010 20.454 1.00 86.50 87 GLN A C 1
ATOM 650 O O . GLN A 1 87 ? -2.941 -0.954 21.240 1.00 86.50 87 GLN A O 1
ATOM 655 N N . SER A 1 88 ? -3.945 0.067 19.502 1.00 87.69 88 SER A N 1
ATOM 656 C CA . SER A 1 88 ? -4.819 -1.055 19.173 1.00 87.69 88 SER A CA 1
ATOM 657 C C . SER A 1 88 ? -4.013 -2.229 18.598 1.00 87.69 88 SER A C 1
ATOM 659 O O . SER A 1 88 ? -3.068 -2.000 17.835 1.00 87.69 88 SER A O 1
ATOM 661 N N . PRO A 1 89 ? -4.423 -3.488 18.850 1.00 88.75 89 PRO A N 1
ATOM 662 C CA . PRO A 1 89 ? -3.872 -4.653 18.154 1.00 88.75 89 PRO A CA 1
ATOM 663 C C . PRO A 1 89 ? -3.889 -4.514 16.623 1.00 88.75 89 PRO A C 1
ATOM 665 O O . PRO A 1 89 ? -3.016 -5.052 15.944 1.00 88.75 89 PRO A O 1
ATOM 668 N N . LEU A 1 90 ? -4.834 -3.733 16.085 1.00 91.19 90 LEU A N 1
ATOM 669 C CA . LEU A 1 90 ? -4.958 -3.453 14.655 1.00 91.19 90 LEU A CA 1
ATOM 670 C C . LEU A 1 90 ? -3.800 -2.650 14.068 1.00 91.19 90 LEU A C 1
ATOM 672 O O . LEU A 1 90 ? -3.642 -2.655 12.858 1.00 91.19 90 LEU A O 1
ATOM 676 N N . ILE A 1 91 ? -3.005 -1.934 14.858 1.00 91.06 91 ILE A N 1
ATOM 677 C CA . ILE A 1 91 ? -1.858 -1.173 14.335 1.00 91.06 91 ILE A CA 1
ATOM 678 C C . ILE A 1 91 ? -0.523 -1.717 14.842 1.00 91.06 91 ILE A C 1
ATOM 680 O O . ILE A 1 91 ? 0.514 -1.463 14.235 1.00 91.06 91 ILE A O 1
ATOM 684 N N . GLU A 1 92 ? -0.546 -2.524 15.904 1.00 89.69 92 GLU A N 1
ATOM 685 C CA . GLU A 1 92 ? 0.659 -3.017 16.568 1.00 89.69 92 GLU A CA 1
ATOM 686 C C . GLU A 1 92 ? 1.551 -3.846 15.633 1.00 89.69 92 GLU A C 1
ATOM 688 O O . GLU A 1 92 ? 2.761 -3.649 15.603 1.00 89.69 92 GLU A O 1
ATOM 693 N N . GLY A 1 93 ? 0.979 -4.692 14.769 1.00 89.12 93 GLY A N 1
ATOM 694 C CA . GLY A 1 93 ? 1.788 -5.440 13.797 1.00 89.12 93 GLY A CA 1
ATOM 695 C C . GLY A 1 93 ? 2.413 -4.580 12.685 1.00 89.12 93 GLY A C 1
ATOM 696 O O . GLY A 1 93 ? 3.304 -5.055 11.987 1.00 89.12 93 GLY A O 1
ATOM 697 N N . ALA A 1 94 ? 1.992 -3.319 12.531 1.00 93.19 94 ALA A N 1
ATOM 698 C CA . ALA A 1 94 ? 2.636 -2.336 11.654 1.00 93.19 94 ALA A CA 1
ATOM 699 C C . ALA A 1 94 ? 3.569 -1.374 12.395 1.00 93.19 94 ALA A C 1
ATOM 701 O O . ALA A 1 94 ? 4.230 -0.551 11.757 1.00 93.19 94 ALA A O 1
ATOM 702 N N . ARG A 1 95 ? 3.659 -1.470 13.728 1.00 92.94 95 ARG A N 1
ATOM 703 C CA . ARG A 1 95 ? 4.477 -0.576 14.552 1.00 92.94 95 ARG A CA 1
ATOM 704 C C . ARG A 1 95 ? 5.934 -0.493 14.077 1.00 92.94 95 ARG A C 1
ATOM 706 O O . ARG A 1 95 ? 6.383 0.638 13.914 1.00 92.94 95 ARG A O 1
ATOM 713 N N . PRO A 1 96 ? 6.664 -1.592 13.784 1.00 92.88 96 PRO A N 1
ATOM 714 C CA . PRO A 1 96 ? 8.070 -1.485 13.377 1.00 92.88 96 PRO A CA 1
ATOM 715 C C . PRO A 1 96 ? 8.270 -0.624 12.123 1.00 92.88 96 PRO A C 1
ATOM 717 O O . PRO A 1 96 ? 9.145 0.241 12.082 1.00 92.88 96 PRO A O 1
ATOM 720 N N . LEU A 1 97 ? 7.412 -0.805 11.114 1.00 94.50 97 LEU A N 1
ATOM 721 C CA . LEU A 1 97 ? 7.437 -0.007 9.891 1.00 94.50 97 LEU A CA 1
ATOM 722 C C . LEU A 1 97 ? 7.048 1.452 10.160 1.00 94.50 97 LEU A C 1
ATOM 724 O O . LEU A 1 97 ? 7.708 2.367 9.667 1.00 94.50 97 LEU A O 1
ATOM 728 N N . LEU A 1 98 ? 5.995 1.680 10.949 1.00 95.44 98 LEU A N 1
ATOM 729 C CA . LEU A 1 98 ? 5.523 3.021 11.298 1.00 95.44 98 LEU A CA 1
ATOM 730 C C . LEU A 1 98 ? 6.564 3.808 12.101 1.00 95.44 98 LEU A C 1
ATOM 732 O O . LEU A 1 98 ? 6.763 4.993 11.844 1.00 95.44 98 LEU A O 1
ATOM 736 N N . GLU A 1 99 ? 7.255 3.164 13.040 1.00 95.00 99 GLU A N 1
ATOM 737 C CA . GLU A 1 99 ? 8.328 3.772 13.827 1.00 95.00 99 GLU A CA 1
ATOM 738 C C . GLU A 1 99 ? 9.530 4.120 12.952 1.00 95.00 99 GLU A C 1
ATOM 740 O O . GLU A 1 99 ? 10.015 5.254 13.012 1.00 95.00 99 GLU A O 1
ATOM 745 N N . ALA A 1 100 ? 9.969 3.190 12.099 1.00 95.25 100 ALA A N 1
ATOM 746 C CA . ALA A 1 100 ? 11.065 3.425 11.165 1.00 95.25 100 ALA A CA 1
ATOM 747 C C . ALA A 1 100 ? 10.738 4.558 10.180 1.00 95.25 100 ALA A C 1
ATOM 749 O O . ALA A 1 100 ? 11.592 5.391 9.881 1.00 95.25 100 ALA A O 1
ATOM 750 N N . TRP A 1 101 ? 9.491 4.643 9.716 1.00 95.69 101 TRP A N 1
ATOM 751 C CA . TRP A 1 101 ? 9.036 5.720 8.842 1.00 95.69 101 TRP A CA 1
ATOM 752 C C . TRP A 1 101 ? 8.909 7.064 9.563 1.00 95.69 101 TRP A C 1
ATOM 754 O O . TRP A 1 101 ? 9.334 8.095 9.040 1.00 95.69 101 TRP A O 1
ATOM 764 N N . ALA A 1 102 ? 8.375 7.080 10.783 1.00 96.00 102 ALA A N 1
ATOM 765 C CA . ALA A 1 102 ? 8.210 8.301 11.565 1.00 96.00 102 ALA A CA 1
ATOM 766 C C . ALA A 1 102 ? 9.546 8.858 12.089 1.00 96.00 102 ALA A C 1
ATOM 768 O O . ALA A 1 102 ? 9.687 10.073 12.249 1.00 96.00 102 ALA A O 1
ATOM 769 N N . ARG A 1 103 ? 10.539 7.992 12.340 1.00 95.25 103 ARG A N 1
ATOM 770 C CA . ARG A 1 103 ? 11.864 8.354 12.871 1.00 95.25 103 ARG A CA 1
ATOM 771 C C . ARG A 1 103 ? 13.011 7.710 12.060 1.00 95.25 103 ARG A C 1
ATOM 773 O O . ARG A 1 103 ? 13.790 6.941 12.627 1.00 95.25 103 ARG A O 1
ATOM 780 N N . PRO A 1 104 ? 13.196 8.047 10.767 1.00 93.19 104 PRO A N 1
ATOM 781 C CA . PRO A 1 104 ? 14.147 7.340 9.902 1.00 93.19 104 PRO A CA 1
ATOM 782 C C . PRO A 1 104 ? 15.585 7.370 10.402 1.00 93.19 104 PRO A C 1
ATOM 784 O O . PRO A 1 104 ? 16.266 6.353 10.359 1.00 93.19 104 PRO A O 1
ATOM 787 N N . ALA A 1 105 ? 16.037 8.512 10.931 1.00 91.06 105 ALA A N 1
ATOM 788 C CA . ALA A 1 105 ? 17.416 8.706 11.381 1.00 91.06 105 ALA A CA 1
ATOM 789 C C . ALA A 1 105 ? 17.866 7.706 12.463 1.00 91.06 105 ALA A C 1
ATOM 791 O O . ALA A 1 105 ? 19.063 7.456 12.599 1.00 91.06 105 ALA A O 1
ATOM 792 N N . ALA A 1 106 ? 16.922 7.127 13.211 1.00 87.19 106 ALA A N 1
ATOM 793 C CA . ALA A 1 106 ? 17.192 6.141 14.251 1.00 87.19 106 ALA A CA 1
ATOM 794 C C . ALA A 1 106 ? 17.260 4.694 13.724 1.00 87.19 106 ALA A C 1
ATOM 796 O O . ALA A 1 106 ? 17.548 3.787 14.500 1.00 87.19 106 ALA A O 1
ATOM 797 N N . HIS A 1 107 ? 16.988 4.457 12.434 1.00 89.50 107 HIS A N 1
ATOM 798 C CA . HIS A 1 107 ? 16.816 3.114 11.886 1.00 89.50 107 HIS A CA 1
ATOM 799 C C . HIS A 1 107 ? 17.934 2.725 10.898 1.00 89.50 107 HIS A C 1
ATOM 801 O O . HIS A 1 107 ? 18.320 3.540 10.057 1.00 89.50 107 HIS A O 1
ATOM 807 N N . PRO A 1 108 ? 18.417 1.463 10.898 1.00 87.56 108 PRO A N 1
ATOM 808 C CA . PRO A 1 108 ? 19.357 0.966 9.882 1.00 87.56 108 PRO A CA 1
ATOM 809 C C . PRO A 1 108 ? 18.878 1.162 8.434 1.00 87.56 108 PRO A C 1
ATOM 811 O O . PRO A 1 108 ? 19.676 1.418 7.539 1.00 87.56 108 PRO A O 1
ATOM 814 N N . HIS A 1 109 ? 17.561 1.127 8.228 1.00 87.00 109 HIS A N 1
ATOM 815 C CA . HIS A 1 109 ? 16.884 1.296 6.935 1.00 87.00 109 HIS A CA 1
ATOM 816 C C . HIS A 1 109 ? 16.496 2.759 6.632 1.00 87.00 109 HIS A C 1
ATOM 818 O O . HIS A 1 109 ? 15.549 3.019 5.884 1.00 87.00 109 HIS A O 1
ATOM 824 N N . ARG A 1 110 ? 17.192 3.741 7.234 1.00 88.62 110 ARG A N 1
ATOM 825 C CA . ARG A 1 110 ? 16.838 5.175 7.159 1.00 88.62 110 ARG A CA 1
ATOM 826 C C . ARG A 1 110 ? 16.598 5.670 5.740 1.00 88.62 110 ARG A C 1
ATOM 828 O O . ARG A 1 110 ? 15.616 6.357 5.492 1.00 88.62 110 ARG A O 1
ATOM 835 N N . ARG A 1 111 ? 17.459 5.267 4.799 1.00 83.25 111 ARG A N 1
ATOM 836 C CA . ARG A 1 111 ? 17.420 5.754 3.419 1.00 83.25 111 ARG A CA 1
ATOM 837 C C . ARG A 1 111 ? 16.127 5.329 2.736 1.00 83.25 111 ARG A C 1
ATOM 839 O O . ARG A 1 111 ? 15.539 6.130 2.020 1.00 83.25 111 ARG A O 1
ATOM 846 N N . CYS A 1 112 ? 15.658 4.106 2.970 1.00 84.81 112 CYS A N 1
ATOM 847 C CA . CYS A 1 112 ? 14.365 3.689 2.449 1.00 84.81 112 CYS A CA 1
ATOM 848 C C . CYS A 1 112 ? 13.244 4.536 3.052 1.00 84.81 112 CYS A C 1
ATOM 850 O O . CYS A 1 112 ? 12.433 5.095 2.322 1.00 84.81 112 CYS A O 1
ATOM 852 N N . MET A 1 113 ? 13.220 4.667 4.376 1.00 90.56 113 MET A N 1
ATOM 853 C CA . MET A 1 113 ? 12.130 5.326 5.094 1.00 90.56 113 MET A CA 1
ATOM 854 C C . MET A 1 113 ? 12.044 6.832 4.831 1.00 90.56 113 MET A C 1
ATOM 856 O O . MET A 1 113 ? 10.945 7.383 4.766 1.00 90.56 113 MET A O 1
ATOM 860 N N . GLU A 1 114 ? 13.170 7.512 4.628 1.00 90.81 114 GLU A N 1
ATOM 861 C CA . GLU A 1 114 ? 13.222 8.915 4.187 1.00 90.81 114 GLU A CA 1
ATOM 862 C C . GLU A 1 114 ? 12.578 9.105 2.811 1.00 90.81 114 GLU A C 1
ATOM 864 O O . GLU A 1 114 ? 11.995 10.147 2.544 1.00 90.81 114 GLU A O 1
ATOM 869 N N . ASN A 1 115 ? 12.634 8.082 1.958 1.00 89.75 115 ASN A N 1
ATOM 870 C CA . ASN A 1 115 ? 12.205 8.158 0.565 1.00 89.75 115 ASN A CA 1
ATOM 871 C C . ASN A 1 115 ? 10.849 7.516 0.280 1.00 89.75 115 ASN A C 1
ATOM 873 O O . ASN A 1 115 ? 10.409 7.535 -0.866 1.00 89.75 115 ASN A O 1
ATOM 877 N N . THR A 1 116 ? 10.190 6.971 1.299 1.00 92.62 116 THR A N 1
ATOM 878 C CA . THR A 1 116 ? 8.834 6.428 1.221 1.00 92.62 116 THR A CA 1
ATOM 879 C C . THR A 1 116 ? 7.821 7.563 1.420 1.00 92.62 116 THR A C 1
ATOM 881 O O . THR A 1 116 ? 7.594 7.961 2.566 1.00 92.62 116 THR A O 1
ATOM 884 N N . PRO A 1 117 ? 7.186 8.107 0.361 1.00 92.12 117 PRO A N 1
ATOM 885 C CA . PRO A 1 117 ? 6.264 9.238 0.503 1.00 92.12 117 PRO A CA 1
ATOM 886 C C . PRO A 1 117 ? 4.908 8.839 1.088 1.00 92.12 117 PRO A C 1
ATOM 888 O O . PRO A 1 117 ? 4.145 9.699 1.517 1.00 92.12 117 PRO A O 1
ATOM 891 N N . VAL A 1 118 ? 4.564 7.551 1.041 1.00 93.81 118 VAL A N 1
ATOM 892 C CA . VAL A 1 118 ? 3.264 7.044 1.476 1.00 93.81 118 VAL A CA 1
ATOM 893 C C . VAL A 1 118 ? 3.449 5.690 2.135 1.00 93.81 118 VAL A C 1
ATOM 895 O O . VAL A 1 118 ? 4.132 4.819 1.594 1.00 93.81 118 VAL A O 1
ATOM 898 N N . LEU A 1 119 ? 2.799 5.508 3.278 1.00 95.19 119 LEU A N 1
ATOM 899 C CA . LEU A 1 119 ? 2.547 4.192 3.847 1.00 95.19 119 LEU A CA 1
ATOM 900 C C . LEU A 1 119 ? 1.069 3.884 3.708 1.00 95.19 119 LEU A C 1
ATOM 902 O O . LEU A 1 119 ? 0.234 4.617 4.239 1.00 95.19 119 LEU A O 1
ATOM 906 N N . TRP A 1 120 ? 0.756 2.808 3.001 1.00 94.94 120 TRP A N 1
ATOM 907 C CA . TRP A 1 120 ? -0.602 2.312 2.869 1.00 94.94 120 TRP A CA 1
ATOM 908 C C . TRP A 1 120 ? -0.795 1.101 3.781 1.00 94.94 120 TRP A C 1
ATOM 910 O O . TRP A 1 120 ? 0.053 0.207 3.816 1.00 94.94 120 TRP A O 1
ATOM 920 N N . LEU A 1 121 ? -1.888 1.098 4.538 1.00 95.75 121 LEU A N 1
ATOM 921 C CA . LEU A 1 121 ? -2.288 0.029 5.444 1.00 95.75 121 LEU A CA 1
ATOM 922 C C . LEU A 1 121 ? -3.667 -0.479 5.025 1.00 95.75 121 LEU A C 1
ATOM 924 O O . LEU A 1 121 ? -4.564 0.316 4.745 1.00 95.75 121 LEU A O 1
ATOM 928 N N . GLU A 1 122 ? -3.831 -1.793 4.975 1.00 95.81 122 GLU A N 1
ATOM 929 C CA . GLU A 1 122 ? -5.076 -2.450 4.577 1.00 95.81 122 GLU A CA 1
ATOM 930 C C . GLU A 1 122 ? -5.442 -3.519 5.606 1.00 95.81 122 GLU A C 1
ATOM 932 O O . GLU A 1 122 ? -4.647 -4.403 5.915 1.00 95.81 122 GLU A O 1
ATOM 937 N N . TRP A 1 123 ? -6.645 -3.418 6.154 1.00 95.12 123 TRP A N 1
ATOM 938 C CA . TRP A 1 123 ? -7.225 -4.358 7.095 1.00 95.12 123 TRP A CA 1
ATOM 939 C C . TRP A 1 123 ? -8.333 -5.125 6.390 1.00 95.12 123 TRP A C 1
ATOM 941 O O . TRP A 1 123 ? -9.372 -4.560 6.043 1.00 95.12 123 TRP A O 1
ATOM 951 N N . ASP A 1 124 ? -8.101 -6.419 6.207 1.00 92.62 124 ASP A N 1
ATOM 952 C CA . ASP A 1 124 ? -9.116 -7.316 5.676 1.00 92.62 124 ASP A CA 1
ATOM 953 C C . ASP A 1 124 ? -10.168 -7.591 6.754 1.00 92.62 124 ASP A C 1
ATOM 955 O O . ASP A 1 124 ? -9.828 -7.711 7.934 1.00 92.62 124 ASP A O 1
ATOM 959 N N . ALA A 1 125 ? -11.434 -7.747 6.369 1.00 90.88 125 ALA A N 1
ATOM 960 C CA . ALA A 1 125 ? -12.417 -8.316 7.283 1.00 90.88 125 ALA A CA 1
ATOM 961 C C . ALA A 1 125 ? -12.237 -9.854 7.403 1.00 90.88 125 ALA A C 1
ATOM 963 O O . ALA A 1 125 ? -11.956 -10.519 6.402 1.00 90.88 125 ALA A O 1
ATOM 964 N N . PRO A 1 126 ? -12.454 -10.457 8.590 1.00 91.19 126 PRO A N 1
ATOM 965 C CA . PRO A 1 126 ? -12.712 -9.796 9.869 1.00 91.19 126 PRO A CA 1
ATOM 966 C C . PRO A 1 126 ? -11.470 -9.054 10.384 1.00 91.19 126 PRO A C 1
ATOM 968 O O . PRO A 1 126 ? -10.349 -9.524 10.229 1.00 91.19 126 PRO A O 1
ATOM 971 N N . PHE A 1 127 ? -11.683 -7.900 11.025 1.00 92.19 127 PHE A N 1
ATOM 972 C CA . PHE A 1 127 ? -10.625 -7.015 11.529 1.00 92.19 127 PHE A CA 1
ATOM 973 C C . PHE A 1 127 ? -9.979 -7.569 12.812 1.00 92.19 127 PHE A C 1
ATOM 975 O O . PHE A 1 127 ? -10.037 -6.957 13.876 1.00 92.19 127 PHE A O 1
ATOM 982 N N . ASP A 1 128 ? -9.412 -8.768 12.737 1.00 89.75 128 ASP A N 1
ATOM 983 C CA . ASP A 1 128 ? -8.781 -9.485 13.849 1.00 89.75 128 ASP A CA 1
ATOM 984 C C . ASP A 1 128 ? -7.273 -9.699 13.644 1.00 89.75 128 ASP A C 1
ATOM 986 O O . ASP A 1 128 ? -6.595 -10.291 14.486 1.00 89.75 128 ASP A O 1
ATOM 990 N N . ARG A 1 129 ? -6.733 -9.182 12.536 1.00 87.94 129 ARG A N 1
ATOM 991 C CA . ARG A 1 129 ? -5.330 -9.314 12.138 1.00 87.94 129 ARG A CA 1
ATOM 992 C C . ARG A 1 129 ? -4.650 -7.954 11.999 1.00 87.94 129 ARG A C 1
ATOM 994 O O . ARG A 1 129 ? -5.314 -6.945 11.748 1.00 87.94 129 ARG A O 1
ATOM 1001 N N . PRO A 1 130 ? -3.310 -7.924 12.106 1.00 88.19 130 PRO A N 1
ATOM 1002 C CA . PRO A 1 130 ? -2.527 -6.771 11.690 1.00 88.19 130 PRO A CA 1
ATOM 1003 C C . PRO A 1 130 ? -2.794 -6.385 10.230 1.00 88.19 130 PRO A C 1
ATOM 1005 O O . PRO A 1 130 ? -3.159 -7.251 9.428 1.00 88.19 130 PRO A O 1
ATOM 1008 N N . PRO A 1 131 ? -2.541 -5.122 9.851 1.00 93.44 131 PRO A N 1
ATOM 1009 C CA . PRO A 1 131 ? -2.786 -4.687 8.499 1.00 93.44 131 PRO A CA 1
ATOM 1010 C C . PRO A 1 131 ? -1.729 -5.258 7.568 1.00 93.44 131 PRO A C 1
ATOM 1012 O O . PRO A 1 131 ? -0.550 -5.416 7.909 1.00 93.44 131 PRO A O 1
ATOM 1015 N N . PHE A 1 132 ? -2.153 -5.472 6.337 1.00 93.31 132 PHE A N 1
ATOM 1016 C CA . PHE A 1 132 ? -1.269 -5.538 5.203 1.00 93.31 132 PHE A CA 1
ATOM 1017 C C . PHE A 1 132 ? -0.571 -4.186 5.019 1.00 93.31 132 PHE A C 1
ATOM 1019 O O . PHE A 1 132 ? -1.208 -3.135 4.968 1.00 93.31 132 PHE A O 1
ATOM 1026 N N . GLN A 1 133 ? 0.757 -4.224 4.962 1.00 93.62 133 GLN A N 1
ATOM 1027 C CA . GLN A 1 133 ? 1.613 -3.043 4.926 1.00 93.62 133 GLN A CA 1
ATOM 1028 C C . GLN A 1 133 ? 2.191 -2.866 3.528 1.00 93.62 133 GLN A C 1
ATOM 1030 O O . GLN A 1 133 ? 2.803 -3.781 2.975 1.00 93.62 133 GLN A O 1
ATOM 1035 N N . LEU A 1 134 ? 2.018 -1.674 2.968 1.00 93.00 134 LEU A N 1
ATOM 1036 C CA . LEU A 1 134 ? 2.426 -1.351 1.610 1.00 93.00 134 LEU A CA 1
ATOM 1037 C C . LEU A 1 134 ? 3.195 -0.017 1.603 1.00 93.00 134 LEU A C 1
ATOM 1039 O O . LEU A 1 134 ? 2.601 1.049 1.416 1.00 93.00 134 LEU A O 1
ATOM 1043 N N . PRO A 1 135 ? 4.525 -0.053 1.809 1.00 94.00 135 PRO A N 1
ATOM 1044 C CA . PRO A 1 135 ? 5.380 1.106 1.597 1.00 94.00 135 PRO A CA 1
ATOM 1045 C C . PRO A 1 135 ? 5.405 1.468 0.111 1.00 94.00 135 PRO A C 1
ATOM 1047 O O . PRO A 1 135 ? 5.801 0.660 -0.736 1.00 94.00 135 PRO A O 1
ATOM 1050 N N . CYS A 1 136 ? 4.997 2.687 -0.223 1.00 94.31 136 CYS A N 1
ATOM 1051 C CA . CYS A 1 136 ? 5.114 3.186 -1.585 1.00 94.31 136 CYS A CA 1
ATOM 1052 C C . CYS A 1 136 ? 6.552 3.641 -1.847 1.00 94.31 136 CYS A C 1
ATOM 1054 O O . CYS A 1 136 ? 7.130 4.382 -1.058 1.00 94.31 136 CYS A O 1
ATOM 1056 N N . ILE A 1 137 ? 7.125 3.208 -2.966 1.00 93.31 137 ILE A N 1
ATOM 1057 C CA . ILE A 1 137 ? 8.539 3.410 -3.315 1.00 93.31 137 ILE A CA 1
ATOM 1058 C C . ILE A 1 137 ? 8.749 4.445 -4.434 1.00 93.31 137 ILE A C 1
ATOM 1060 O O . ILE A 1 137 ? 9.872 4.883 -4.666 1.00 93.31 137 ILE A O 1
ATOM 1064 N N . ASP A 1 138 ? 7.688 4.869 -5.131 1.00 91.38 138 ASP A N 1
ATOM 1065 C CA . ASP A 1 138 ? 7.769 5.989 -6.081 1.00 91.38 138 ASP A CA 1
ATOM 1066 C C . ASP A 1 138 ? 7.613 7.311 -5.333 1.00 91.38 138 ASP A C 1
ATOM 1068 O O . ASP A 1 138 ? 6.506 7.651 -4.925 1.00 91.38 138 ASP A O 1
ATOM 1072 N N . ARG A 1 139 ? 8.677 8.117 -5.231 1.00 88.19 139 ARG A N 1
ATOM 1073 C CA . ARG A 1 139 ? 8.618 9.471 -4.636 1.00 88.19 139 ARG A CA 1
ATOM 1074 C C . ARG A 1 139 ? 7.547 10.373 -5.276 1.00 88.19 139 ARG A C 1
ATOM 1076 O O . ARG A 1 139 ? 7.078 11.316 -4.653 1.00 88.19 139 ARG A O 1
ATOM 1083 N N . ARG A 1 140 ? 7.125 10.057 -6.505 1.00 86.50 140 ARG A N 1
ATOM 1084 C CA . ARG A 1 140 ? 6.097 10.777 -7.275 1.00 86.50 140 ARG A CA 1
ATOM 1085 C C . ARG A 1 140 ? 4.699 10.162 -7.133 1.00 86.50 140 ARG A C 1
ATOM 1087 O O . ARG A 1 140 ? 3.839 10.409 -7.982 1.00 86.50 140 ARG A O 1
ATOM 1094 N N . PHE A 1 141 ? 4.458 9.327 -6.118 1.00 82.00 141 PHE A N 1
ATOM 1095 C CA . PHE A 1 141 ? 3.191 8.607 -5.937 1.00 82.00 141 PHE A CA 1
ATOM 1096 C C . PHE A 1 141 ? 1.977 9.553 -5.960 1.00 82.00 141 PHE A C 1
ATOM 1098 O O . PHE A 1 141 ? 1.023 9.303 -6.692 1.00 82.00 141 PHE A O 1
ATOM 1105 N N . TRP A 1 142 ? 2.072 10.701 -5.279 1.00 74.44 142 TRP A N 1
ATOM 1106 C CA . TRP A 1 142 ? 1.046 11.758 -5.272 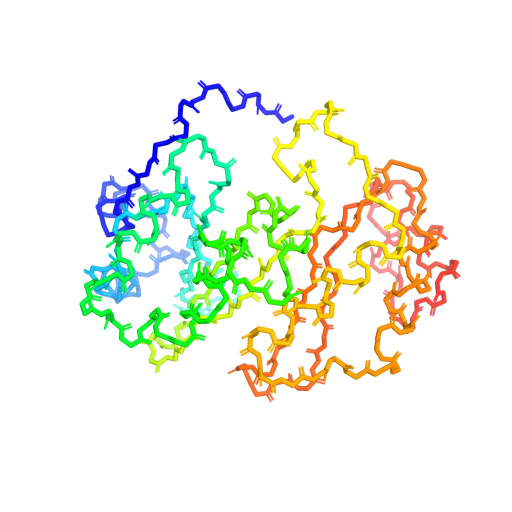1.00 74.44 142 TRP A CA 1
ATOM 1107 C C . TRP A 1 142 ? 1.181 12.793 -6.393 1.00 74.44 142 TRP A C 1
ATOM 1109 O O . TRP A 1 142 ? 0.586 13.865 -6.345 1.00 74.44 142 TRP A O 1
ATOM 1119 N N . GLY A 1 143 ? 1.942 12.465 -7.433 1.00 65.25 143 GLY A N 1
ATOM 1120 C CA . GLY A 1 143 ? 2.014 13.275 -8.637 1.00 65.25 143 GLY A CA 1
ATOM 1121 C C . GLY A 1 143 ? 2.840 14.545 -8.499 1.00 65.25 143 GLY A C 1
ATOM 1122 O O . GLY 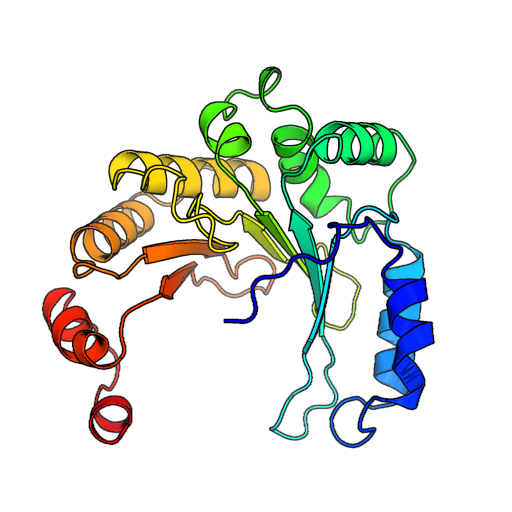A 1 143 ? 2.690 15.396 -9.365 1.00 65.25 143 GLY A O 1
ATOM 1123 N N . ASP A 1 144 ? 3.709 14.670 -7.486 1.00 73.44 144 ASP A N 1
ATOM 1124 C CA . ASP A 1 144 ? 4.773 15.680 -7.502 1.00 73.44 144 ASP A CA 1
ATOM 1125 C C . ASP A 1 144 ? 5.700 15.380 -8.693 1.00 73.44 144 ASP A C 1
ATOM 1127 O O . ASP A 1 144 ? 6.461 14.408 -8.652 1.00 73.44 144 ASP A O 1
ATOM 1131 N N . PRO A 1 145 ? 5.633 16.164 -9.784 1.00 71.12 145 PRO A N 1
ATOM 1132 C CA . PRO A 1 145 ? 6.430 15.896 -10.968 1.00 71.12 145 PRO A CA 1
ATOM 1133 C C . PRO A 1 145 ? 7.888 16.336 -10.782 1.00 71.12 145 PRO A C 1
ATOM 1135 O O . PRO A 1 145 ? 8.727 15.984 -11.611 1.00 71.12 145 PRO A O 1
ATOM 1138 N N . SER A 1 146 ? 8.186 17.110 -9.731 1.00 76.69 146 SER A N 1
ATOM 1139 C CA . SER A 1 146 ? 9.522 17.629 -9.439 1.00 76.69 146 SER A CA 1
ATOM 1140 C C . SER A 1 146 ? 10.388 16.636 -8.667 1.00 76.69 146 SER A C 1
ATOM 1142 O O . SER A 1 146 ? 11.616 16.715 -8.735 1.00 76.69 146 SER A O 1
ATOM 1144 N N . ALA A 1 147 ? 9.772 15.666 -7.985 1.00 82.38 147 ALA A N 1
ATOM 1145 C CA . ALA A 1 147 ? 10.504 14.656 -7.242 1.00 82.38 147 ALA A CA 1
ATOM 1146 C C . ALA A 1 147 ? 11.346 13.773 -8.190 1.00 82.38 147 ALA A C 1
ATOM 1148 O O . ALA A 1 147 ? 10.831 13.253 -9.191 1.00 82.38 147 ALA A O 1
ATOM 1149 N N . PRO A 1 148 ? 12.642 13.562 -7.890 1.00 83.00 148 PRO A N 1
ATOM 1150 C CA . PRO A 1 148 ? 13.516 12.778 -8.748 1.00 83.00 148 PRO A CA 1
ATOM 1151 C C . PRO A 1 148 ? 13.070 11.315 -8.779 1.00 83.00 148 PRO A C 1
ATOM 1153 O O . PRO A 1 148 ? 12.761 10.709 -7.747 1.00 83.00 148 PRO A O 1
ATOM 1156 N N . ALA A 1 149 ? 13.072 10.729 -9.977 1.00 85.50 149 ALA A N 1
ATOM 1157 C CA . ALA A 1 149 ? 12.836 9.302 -10.136 1.00 85.50 149 ALA A CA 1
ATOM 1158 C C . ALA A 1 149 ? 13.959 8.508 -9.455 1.00 85.50 149 ALA A C 1
ATOM 1160 O O . ALA A 1 149 ? 15.138 8.770 -9.693 1.00 85.50 149 ALA A O 1
ATOM 1161 N N . ALA A 1 150 ? 13.585 7.529 -8.633 1.00 89.31 150 ALA A N 1
ATOM 1162 C CA . ALA A 1 150 ? 14.540 6.597 -8.052 1.00 89.31 150 ALA A CA 1
ATOM 1163 C C . ALA A 1 150 ? 15.101 5.648 -9.123 1.00 89.31 150 ALA A C 1
ATOM 1165 O O . ALA A 1 150 ? 14.393 5.237 -10.051 1.00 89.31 150 ALA A O 1
ATOM 1166 N N . GLY A 1 151 ? 16.381 5.298 -8.991 1.00 92.94 151 GLY A N 1
ATOM 1167 C CA . GLY A 1 151 ? 17.016 4.274 -9.822 1.00 92.94 151 GLY A CA 1
ATOM 1168 C C . GLY A 1 151 ? 16.511 2.868 -9.482 1.00 92.94 151 GLY A C 1
ATOM 1169 O O . GLY A 1 151 ? 15.939 2.643 -8.418 1.00 92.94 151 GLY A O 1
ATOM 1170 N N . VAL A 1 152 ? 16.755 1.892 -10.364 1.00 95.75 152 VAL A N 1
ATOM 1171 C CA . VAL A 1 152 ? 16.336 0.493 -10.134 1.00 95.75 152 VAL A CA 1
ATOM 1172 C C . VAL A 1 152 ? 16.937 -0.067 -8.842 1.00 95.75 152 VAL A C 1
ATOM 1174 O O . VAL A 1 152 ? 16.223 -0.701 -8.074 1.00 95.75 152 VAL A O 1
ATOM 1177 N N . ASP A 1 153 ? 18.226 0.177 -8.588 1.00 94.75 153 ASP A N 1
ATOM 1178 C CA . ASP A 1 153 ? 18.902 -0.264 -7.362 1.00 94.75 153 ASP A CA 1
ATOM 1179 C C . ASP A 1 153 ? 18.243 0.298 -6.104 1.00 94.75 153 ASP A C 1
ATOM 1181 O O . ASP A 1 153 ? 17.902 -0.457 -5.200 1.00 94.75 153 ASP A O 1
ATOM 1185 N N . GLU A 1 154 ? 17.986 1.605 -6.098 1.00 93.56 154 GLU A N 1
ATOM 1186 C CA . GLU A 1 154 ? 17.338 2.299 -4.987 1.00 93.56 154 GLU A CA 1
ATOM 1187 C C . GLU A 1 154 ? 15.927 1.751 -4.727 1.00 93.56 154 GLU A C 1
ATOM 1189 O O . GLU A 1 154 ? 15.582 1.459 -3.588 1.00 93.56 154 GLU A O 1
ATOM 1194 N N . LEU A 1 155 ? 15.129 1.522 -5.775 1.00 95.06 155 LEU A N 1
ATOM 1195 C CA . LEU A 1 155 ? 13.800 0.916 -5.636 1.00 95.06 155 LEU A CA 1
ATOM 1196 C C . LEU A 1 155 ? 13.868 -0.498 -5.042 1.00 95.06 155 LEU A C 1
ATOM 1198 O O . LEU A 1 155 ? 13.024 -0.869 -4.231 1.00 95.06 155 LEU A O 1
ATOM 1202 N N . ILE A 1 156 ? 14.862 -1.295 -5.435 1.00 96.44 156 ILE A N 1
ATOM 1203 C CA . ILE A 1 156 ? 15.040 -2.660 -4.926 1.00 96.44 156 ILE A CA 1
ATOM 1204 C C . ILE A 1 156 ? 15.507 -2.663 -3.471 1.00 96.44 156 ILE A C 1
ATOM 1206 O O . ILE A 1 156 ? 14.996 -3.464 -2.689 1.00 96.44 156 ILE A O 1
ATOM 1210 N N . GLU A 1 157 ? 16.414 -1.758 -3.096 1.00 94.12 157 GLU A N 1
ATOM 1211 C CA . GLU A 1 157 ? 16.793 -1.519 -1.697 1.00 94.12 157 GLU A CA 1
ATOM 1212 C C . GLU A 1 157 ? 15.561 -1.151 -0.864 1.00 94.12 157 GLU A C 1
ATOM 1214 O O . GLU A 1 157 ? 15.315 -1.765 0.171 1.00 94.12 157 GLU A O 1
ATOM 1219 N N . MET A 1 158 ? 14.721 -0.236 -1.360 1.00 94.56 158 MET A N 1
ATOM 1220 C CA . MET A 1 158 ? 13.505 0.175 -0.657 1.00 94.56 158 MET A CA 1
ATOM 1221 C C . MET A 1 158 ? 12.514 -0.978 -0.449 1.00 94.56 158 MET A C 1
ATOM 1223 O O . MET A 1 158 ? 11.941 -1.128 0.631 1.00 94.56 158 MET A O 1
ATOM 1227 N N . ILE A 1 159 ? 12.318 -1.821 -1.467 1.00 95.38 159 ILE A N 1
ATOM 1228 C CA . ILE A 1 159 ? 11.464 -3.013 -1.361 1.00 95.38 159 ILE A CA 1
ATOM 1229 C C . ILE A 1 159 ? 12.016 -3.987 -0.312 1.00 95.38 159 ILE A C 1
ATOM 1231 O O . ILE A 1 159 ? 11.254 -4.521 0.498 1.00 95.38 159 ILE A O 1
ATOM 1235 N N . ALA A 1 160 ? 13.328 -4.231 -0.329 1.00 95.38 160 ALA A N 1
ATOM 1236 C CA . ALA A 1 160 ? 13.983 -5.144 0.600 1.00 95.38 160 ALA A CA 1
ATOM 1237 C C . ALA A 1 160 ? 13.883 -4.650 2.052 1.00 95.38 160 ALA A C 1
ATOM 1239 O O . ALA A 1 160 ? 13.502 -5.420 2.933 1.00 95.38 160 ALA A O 1
ATOM 1240 N N . ASP A 1 161 ? 14.159 -3.367 2.276 1.00 94.31 161 ASP A N 1
ATOM 1241 C CA . ASP A 1 161 ? 14.101 -2.712 3.582 1.00 94.31 161 ASP A CA 1
ATOM 1242 C C . ASP A 1 161 ? 12.678 -2.692 4.153 1.00 94.31 161 ASP A C 1
ATOM 1244 O O . ASP A 1 161 ? 12.463 -3.067 5.307 1.00 94.31 161 ASP A O 1
ATOM 1248 N N . GLY A 1 162 ? 11.685 -2.310 3.342 1.00 92.94 162 GLY A N 1
ATOM 1249 C CA . GLY A 1 162 ? 10.281 -2.303 3.756 1.00 92.94 162 GLY A CA 1
ATOM 1250 C C . GLY A 1 162 ? 9.786 -3.692 4.169 1.00 92.94 162 GLY A C 1
ATOM 1251 O O . GLY A 1 162 ? 9.084 -3.841 5.171 1.00 92.94 162 GLY A O 1
ATOM 1252 N N . TYR A 1 163 ? 10.203 -4.731 3.446 1.00 93.81 163 TYR A N 1
ATOM 1253 C CA . TYR A 1 163 ? 9.906 -6.115 3.811 1.00 93.81 163 TYR A CA 1
ATOM 1254 C C . TYR A 1 163 ? 10.620 -6.544 5.095 1.00 93.81 163 TYR A C 1
ATOM 1256 O O . TYR A 1 163 ? 9.992 -7.160 5.954 1.00 93.81 163 TYR A O 1
ATOM 1264 N N . ALA A 1 164 ? 11.901 -6.202 5.257 1.00 93.56 164 ALA A N 1
ATOM 1265 C CA . ALA A 1 164 ? 12.659 -6.533 6.461 1.00 93.56 164 ALA A CA 1
ATOM 1266 C C . ALA A 1 164 ? 12.039 -5.911 7.716 1.00 93.56 164 ALA A C 1
ATOM 1268 O O . ALA A 1 164 ? 11.913 -6.588 8.733 1.00 93.56 164 ALA A O 1
ATOM 1269 N N . LEU A 1 165 ? 11.565 -4.669 7.615 1.00 92.12 165 LEU A N 1
ATOM 1270 C CA . LEU A 1 165 ? 10.813 -3.992 8.672 1.00 92.12 165 LEU A CA 1
ATOM 1271 C C . LEU A 1 165 ? 9.482 -4.676 8.990 1.00 92.12 165 LEU A C 1
ATOM 1273 O O . LEU A 1 165 ? 9.114 -4.797 10.153 1.00 92.12 165 LEU A O 1
ATOM 1277 N N . THR A 1 166 ? 8.770 -5.130 7.960 1.00 90.81 166 THR A N 1
ATOM 1278 C CA . THR A 1 166 ? 7.440 -5.738 8.111 1.00 90.81 166 THR A CA 1
ATOM 1279 C C . THR A 1 166 ? 7.516 -7.147 8.705 1.00 90.81 166 THR A C 1
ATOM 1281 O O . THR A 1 166 ? 6.684 -7.523 9.525 1.00 90.81 166 THR A O 1
ATOM 1284 N N . PHE A 1 167 ? 8.499 -7.946 8.285 1.00 91.06 167 PHE A N 1
ATOM 1285 C CA . PHE A 1 167 ? 8.561 -9.380 8.591 1.00 91.06 167 PHE A CA 1
ATOM 1286 C C . PHE A 1 167 ? 9.726 -9.780 9.500 1.00 91.06 167 PHE A C 1
ATOM 1288 O O . PHE A 1 167 ? 9.845 -10.956 9.841 1.00 91.06 167 PHE A O 1
ATOM 1295 N N . GLY A 1 168 ? 10.613 -8.848 9.858 1.00 91.88 168 GLY A N 1
ATOM 1296 C CA . GLY A 1 168 ? 11.816 -9.137 10.645 1.00 91.88 168 GLY A CA 1
ATOM 1297 C C . GLY A 1 168 ? 12.808 -10.065 9.935 1.00 91.88 168 GLY A C 1
ATOM 1298 O O . GLY A 1 168 ? 13.620 -10.715 10.589 1.00 91.88 168 GLY A O 1
ATOM 1299 N N . ALA A 1 169 ? 12.726 -10.179 8.605 1.00 93.38 169 ALA A N 1
ATOM 1300 C CA . ALA A 1 169 ? 13.497 -11.132 7.812 1.00 93.38 169 ALA A CA 1
ATOM 1301 C C . ALA A 1 169 ? 13.881 -10.547 6.446 1.00 93.38 169 ALA A C 1
ATOM 1303 O O . ALA A 1 169 ? 13.123 -9.755 5.889 1.00 93.38 169 ALA A O 1
ATOM 1304 N N . PRO A 1 170 ? 15.016 -10.957 5.852 1.00 93.62 170 PRO A N 1
ATOM 1305 C CA . PRO A 1 170 ? 15.394 -10.496 4.525 1.00 93.62 170 PRO A CA 1
ATOM 1306 C C . PRO A 1 170 ? 14.402 -10.974 3.459 1.00 93.62 170 PRO A C 1
ATOM 1308 O O . PRO A 1 170 ? 13.854 -12.080 3.526 1.00 93.62 170 PRO A O 1
ATOM 1311 N N . TYR A 1 171 ? 14.211 -10.148 2.433 1.00 94.31 171 TYR A N 1
ATOM 1312 C CA . TYR A 1 171 ? 13.421 -10.516 1.260 1.00 94.31 171 TYR A CA 1
ATOM 1313 C C . TYR A 1 171 ? 14.092 -11.694 0.522 1.00 94.31 171 TYR A C 1
ATOM 1315 O O . TYR A 1 171 ? 15.314 -11.674 0.335 1.00 94.31 171 TYR A O 1
ATOM 1323 N N . PRO A 1 172 ? 13.342 -12.704 0.038 1.00 94.25 172 PRO A N 1
ATOM 1324 C CA . PRO A 1 172 ? 13.906 -13.751 -0.811 1.00 94.25 172 PRO A CA 1
ATOM 1325 C C . PRO A 1 172 ? 14.674 -13.199 -2.025 1.00 94.25 172 PRO A C 1
ATOM 1327 O O . PRO A 1 172 ? 14.113 -12.489 -2.864 1.00 94.25 172 PRO A O 1
ATOM 1330 N N . ALA A 1 173 ? 15.952 -13.573 -2.149 1.00 95.31 173 ALA A N 1
ATOM 1331 C CA . ALA A 1 173 ? 16.854 -13.056 -3.184 1.00 95.31 173 ALA A CA 1
ATOM 1332 C C . ALA A 1 173 ? 16.360 -13.332 -4.615 1.00 95.31 173 ALA A C 1
ATOM 1334 O O . ALA A 1 173 ? 16.492 -12.485 -5.499 1.00 95.31 173 ALA A O 1
ATOM 1335 N N . THR A 1 174 ? 15.742 -14.493 -4.844 1.00 95.25 174 THR A N 1
ATOM 1336 C CA . THR A 1 174 ? 15.150 -14.863 -6.138 1.00 95.25 174 THR A CA 1
ATOM 1337 C C . THR A 1 174 ? 14.011 -13.926 -6.536 1.00 95.25 174 THR A C 1
ATOM 1339 O O . THR A 1 174 ? 13.931 -13.512 -7.694 1.00 95.25 174 THR A O 1
ATOM 1342 N N . THR A 1 175 ? 13.164 -13.529 -5.583 1.00 95.56 175 THR A N 1
ATOM 1343 C CA . THR A 1 175 ? 12.075 -12.582 -5.840 1.00 95.56 175 THR A CA 1
ATOM 1344 C C . THR A 1 175 ? 12.594 -11.166 -6.063 1.00 95.56 175 THR A C 1
ATOM 1346 O O . THR A 1 175 ? 12.148 -10.502 -6.997 1.00 95.56 175 THR A O 1
ATOM 1349 N N . LEU A 1 176 ? 13.584 -10.711 -5.288 1.00 96.62 176 LEU A N 1
ATOM 1350 C CA . LEU A 1 176 ? 14.213 -9.407 -5.531 1.00 96.62 176 LEU A CA 1
ATOM 1351 C C . LEU A 1 176 ? 14.870 -9.337 -6.914 1.00 96.62 176 LEU A C 1
ATOM 1353 O O . LEU A 1 176 ? 14.730 -8.333 -7.611 1.00 96.62 176 LEU A O 1
ATOM 1357 N N . ALA A 1 177 ? 15.541 -10.406 -7.352 1.00 96.62 177 ALA A N 1
ATOM 1358 C CA . ALA A 1 177 ? 16.109 -10.482 -8.696 1.00 96.62 177 ALA A CA 1
ATOM 1359 C C . ALA A 1 177 ? 15.022 -10.403 -9.785 1.00 96.62 177 ALA A C 1
ATOM 1361 O O . ALA A 1 177 ? 15.207 -9.730 -10.804 1.00 96.62 177 ALA A O 1
ATOM 1362 N N . LEU A 1 178 ? 13.865 -11.038 -9.558 1.00 96.12 178 LEU A N 1
ATOM 1363 C CA . LEU A 1 178 ? 12.712 -10.936 -10.449 1.00 96.12 178 LEU A CA 1
ATOM 1364 C C . LEU A 1 178 ? 12.166 -9.503 -10.504 1.00 96.12 178 LEU A C 1
ATOM 1366 O O . LEU A 1 178 ? 11.999 -8.967 -11.600 1.00 96.12 178 LEU A O 1
ATOM 1370 N N . PHE A 1 179 ? 11.936 -8.862 -9.356 1.00 97.50 179 PHE A N 1
ATOM 1371 C CA . PHE A 1 179 ? 11.490 -7.469 -9.306 1.00 97.50 179 PHE A CA 1
ATOM 1372 C C . PHE A 1 179 ? 12.473 -6.539 -10.001 1.00 97.50 179 PHE A C 1
ATOM 1374 O O . PHE A 1 179 ? 12.058 -5.737 -10.830 1.00 97.50 179 PHE A O 1
ATOM 1381 N N . ARG A 1 180 ? 13.774 -6.701 -9.759 1.00 97.94 180 ARG A N 1
ATOM 1382 C CA . ARG A 1 180 ? 14.823 -5.917 -10.418 1.00 97.94 180 ARG A CA 1
ATOM 1383 C C . ARG A 1 180 ? 14.713 -6.012 -11.934 1.00 97.94 180 ARG A C 1
ATOM 1385 O O . ARG A 1 180 ? 14.705 -4.985 -12.606 1.00 97.94 180 ARG A O 1
ATOM 1392 N N . ARG A 1 181 ? 14.577 -7.228 -12.471 1.00 97.06 181 ARG A N 1
ATOM 1393 C CA . ARG A 1 181 ? 14.404 -7.457 -13.913 1.00 97.06 181 ARG A CA 1
ATOM 1394 C C . ARG A 1 181 ? 13.138 -6.787 -14.450 1.00 97.06 181 ARG A C 1
ATOM 1396 O O . ARG A 1 181 ? 13.187 -6.156 -15.500 1.00 97.06 181 ARG A O 1
ATOM 1403 N N . VAL A 1 182 ? 12.016 -6.927 -13.745 1.00 97.62 182 VAL A N 1
ATOM 1404 C CA . VAL A 1 182 ? 10.719 -6.367 -14.160 1.00 97.62 182 VAL A CA 1
ATOM 1405 C C . VAL A 1 182 ? 10.736 -4.836 -14.135 1.00 97.62 182 VAL A C 1
ATOM 1407 O O . VAL A 1 182 ? 10.295 -4.212 -15.100 1.00 97.62 182 VAL A O 1
ATOM 1410 N N . ILE A 1 183 ? 11.289 -4.235 -13.077 1.00 97.62 183 ILE A N 1
ATOM 1411 C CA . ILE A 1 183 ? 11.421 -2.782 -12.914 1.00 97.62 183 ILE A CA 1
ATOM 1412 C C . ILE A 1 183 ? 12.383 -2.213 -13.961 1.00 97.62 183 ILE A C 1
ATOM 1414 O O . ILE A 1 183 ? 12.049 -1.231 -14.617 1.00 97.62 183 ILE A O 1
ATOM 1418 N N . ALA A 1 184 ? 13.536 -2.850 -14.186 1.00 97.50 184 ALA A N 1
ATOM 1419 C CA . ALA A 1 184 ? 14.495 -2.423 -15.210 1.00 97.50 184 ALA A CA 1
ATOM 1420 C C . ALA A 1 184 ? 13.916 -2.469 -16.635 1.00 97.50 184 ALA A C 1
ATOM 1422 O O . ALA A 1 184 ? 14.352 -1.726 -17.510 1.00 97.50 184 ALA A O 1
ATOM 1423 N N . ALA A 1 185 ? 12.929 -3.334 -16.872 1.00 97.50 185 ALA A N 1
ATOM 1424 C CA . ALA A 1 185 ? 12.259 -3.462 -18.158 1.00 97.50 185 ALA A CA 1
ATOM 1425 C C . ALA A 1 185 ? 11.113 -2.457 -18.367 1.00 97.50 185 ALA A C 1
ATOM 1427 O O . ALA A 1 185 ? 10.574 -2.409 -19.481 1.00 97.50 185 ALA A O 1
ATOM 1428 N N . LEU A 1 186 ? 10.723 -1.685 -17.341 1.00 97.25 186 LEU A N 1
ATOM 1429 C CA . LEU A 1 186 ? 9.618 -0.728 -17.428 1.00 97.25 186 LEU A CA 1
ATOM 1430 C C . LEU A 1 186 ? 9.857 0.285 -18.560 1.00 97.25 186 LEU A C 1
ATOM 1432 O O . LEU A 1 186 ? 10.962 0.811 -18.710 1.00 97.25 186 LEU A O 1
ATOM 1436 N N . PRO A 1 187 ? 8.839 0.572 -19.387 1.00 96.12 187 PRO A N 1
ATOM 1437 C CA . PRO A 1 187 ? 8.983 1.538 -20.463 1.00 96.12 187 PRO A CA 1
ATOM 1438 C C . PRO A 1 187 ? 9.051 2.973 -19.922 1.00 96.12 187 PRO A C 1
ATOM 1440 O O . PRO A 1 187 ? 8.647 3.267 -18.796 1.00 96.12 187 PRO A O 1
ATOM 1443 N N . ARG A 1 188 ? 9.517 3.909 -20.756 1.00 92.31 188 ARG A N 1
ATOM 1444 C CA . ARG A 1 188 ? 9.492 5.337 -20.417 1.00 92.31 188 ARG A CA 1
ATOM 1445 C C . ARG A 1 188 ? 8.062 5.776 -20.076 1.00 92.31 188 ARG A C 1
ATOM 1447 O O . ARG A 1 188 ? 7.123 5.449 -20.794 1.00 92.31 188 ARG A O 1
ATOM 1454 N N . GLY A 1 189 ? 7.915 6.526 -18.986 1.00 88.75 189 GLY A N 1
ATOM 1455 C CA . GLY A 1 189 ? 6.613 6.968 -18.472 1.00 88.75 189 GLY A CA 1
ATOM 1456 C C . GLY A 1 189 ? 5.926 5.960 -17.544 1.00 88.75 189 GLY A C 1
ATOM 1457 O O . GLY A 1 189 ? 4.952 6.324 -16.890 1.00 88.75 189 GLY A O 1
ATOM 1458 N N . ALA A 1 190 ? 6.439 4.731 -17.432 1.00 94.00 190 ALA A N 1
ATOM 1459 C CA . ALA A 1 190 ? 6.008 3.786 -16.412 1.00 94.00 190 ALA A CA 1
ATOM 1460 C C . ALA A 1 190 ? 6.771 3.967 -15.092 1.00 94.00 190 ALA A C 1
ATOM 1462 O O . ALA A 1 190 ? 7.822 4.612 -15.037 1.00 94.00 190 ALA A O 1
ATOM 1463 N N . ARG A 1 191 ? 6.207 3.428 -14.007 1.00 94.50 191 ARG A N 1
ATOM 1464 C CA . ARG A 1 191 ? 6.691 3.616 -12.632 1.00 94.50 191 ARG A CA 1
ATOM 1465 C C . ARG A 1 191 ? 6.435 2.366 -11.797 1.00 94.50 191 ARG A C 1
ATOM 1467 O O . ARG A 1 191 ? 5.353 1.793 -11.890 1.00 94.50 191 ARG A O 1
ATOM 1474 N N . ALA A 1 192 ? 7.398 1.977 -10.966 1.00 95.75 192 ALA A N 1
ATOM 1475 C CA . ALA A 1 192 ? 7.176 1.012 -9.892 1.00 95.75 192 ALA A CA 1
ATOM 1476 C C . ALA A 1 192 ? 6.674 1.768 -8.663 1.00 95.75 192 ALA A C 1
ATOM 1478 O O . ALA A 1 192 ? 7.344 2.690 -8.217 1.00 95.75 192 ALA A O 1
ATOM 1479 N N . LEU A 1 193 ? 5.493 1.417 -8.163 1.00 94.88 193 LEU A N 1
ATOM 1480 C CA . LEU A 1 193 ? 4.776 2.197 -7.155 1.00 94.88 193 LEU A CA 1
ATOM 1481 C C . LEU A 1 193 ? 4.988 1.662 -5.745 1.00 94.88 193 LEU A C 1
ATOM 1483 O O . LEU A 1 193 ? 5.189 2.443 -4.822 1.00 94.88 193 LEU A O 1
ATOM 1487 N N . ALA A 1 194 ? 4.919 0.343 -5.582 1.00 94.44 194 ALA A N 1
ATOM 1488 C CA . ALA A 1 194 ? 5.043 -0.345 -4.304 1.00 94.44 194 ALA A CA 1
ATOM 1489 C C . ALA A 1 194 ? 5.298 -1.840 -4.536 1.00 94.44 194 ALA A C 1
ATOM 1491 O O . ALA A 1 194 ? 5.038 -2.358 -5.626 1.00 94.44 194 ALA A O 1
ATOM 1492 N N . ALA A 1 195 ? 5.744 -2.547 -3.504 1.00 94.62 195 ALA A N 1
ATOM 1493 C CA . ALA A 1 195 ? 5.768 -4.004 -3.482 1.00 94.62 195 ALA A CA 1
ATOM 1494 C C . ALA A 1 195 ? 5.241 -4.510 -2.142 1.00 94.62 195 ALA A C 1
ATOM 1496 O O . ALA A 1 195 ? 5.336 -3.812 -1.135 1.00 94.62 195 ALA A O 1
ATOM 1497 N N . ALA A 1 196 ? 4.683 -5.717 -2.136 1.00 92.44 196 ALA A N 1
ATOM 1498 C CA . ALA A 1 196 ? 4.060 -6.266 -0.944 1.00 92.44 196 ALA A CA 1
ATOM 1499 C C . ALA A 1 196 ? 4.007 -7.784 -0.937 1.00 92.44 196 ALA A C 1
ATOM 1501 O O . ALA A 1 196 ? 3.946 -8.416 -1.994 1.00 92.44 196 ALA A O 1
ATOM 1502 N N . SER A 1 197 ? 3.940 -8.346 0.266 1.00 91.94 197 SER A N 1
ATOM 1503 C CA . SER A 1 197 ? 3.853 -9.785 0.477 1.00 91.94 197 SER A CA 1
ATOM 1504 C C . SER A 1 197 ? 2.500 -10.186 1.013 1.00 91.94 197 SER A C 1
ATOM 1506 O O . SER A 1 197 ? 2.117 -9.735 2.086 1.00 91.94 197 SER A O 1
ATOM 1508 N N . LEU A 1 198 ? 1.799 -11.086 0.319 1.00 91.25 198 LEU A N 1
ATOM 1509 C CA . LEU A 1 198 ? 0.496 -11.604 0.755 1.00 91.25 198 LEU A CA 1
ATOM 1510 C C . LEU A 1 198 ? 0.604 -12.641 1.886 1.00 91.25 198 LEU A C 1
ATOM 1512 O O . LEU A 1 198 ? -0.396 -13.257 2.257 1.00 91.25 198 LEU A O 1
ATOM 1516 N N . ARG A 1 199 ? 1.795 -12.835 2.461 1.00 89.19 199 ARG A N 1
ATOM 1517 C CA . ARG A 1 199 ? 2.027 -13.760 3.578 1.00 89.19 199 ARG A CA 1
ATOM 1518 C C . ARG A 1 199 ? 1.115 -13.521 4.786 1.00 89.19 199 ARG A C 1
ATOM 1520 O O . ARG A 1 199 ? 0.619 -14.522 5.297 1.00 89.19 199 ARG A O 1
ATOM 1527 N N . PRO A 1 200 ? 0.807 -12.277 5.218 1.00 86.62 200 PRO A N 1
ATOM 1528 C CA . PRO A 1 200 ? -0.161 -12.042 6.297 1.00 86.62 200 PRO A CA 1
ATOM 1529 C C . PRO A 1 200 ? -1.559 -12.608 6.002 1.00 86.62 200 PRO A C 1
ATOM 1531 O O . PRO A 1 200 ? -2.309 -12.927 6.920 1.00 86.62 200 PRO A O 1
ATOM 1534 N N . ARG A 1 201 ? -1.892 -12.805 4.718 1.00 86.88 201 ARG A N 1
ATOM 1535 C CA . ARG A 1 201 ? -3.139 -13.433 4.252 1.00 86.88 201 ARG A CA 1
ATOM 1536 C C . ARG A 1 201 ? -3.027 -14.950 4.075 1.00 86.88 201 ARG A C 1
ATOM 1538 O O . ARG A 1 201 ? -3.917 -15.566 3.502 1.00 86.88 201 ARG A O 1
ATOM 1545 N N . GLY A 1 202 ? -1.922 -15.560 4.504 1.00 87.62 202 GLY A N 1
ATOM 1546 C CA . GLY A 1 202 ? -1.652 -16.987 4.310 1.00 87.62 202 GLY A CA 1
ATOM 1547 C C . GLY A 1 202 ? -1.325 -17.365 2.862 1.00 87.62 202 GLY A C 1
ATOM 1548 O O . GLY A 1 202 ? -1.311 -18.546 2.523 1.00 87.62 202 GLY A O 1
ATOM 1549 N N . VAL A 1 203 ? -1.052 -16.386 1.993 1.00 89.69 203 VAL A N 1
ATOM 1550 C CA . VAL A 1 203 ? -0.757 -16.627 0.579 1.00 89.69 203 VAL A CA 1
ATOM 1551 C C . VAL A 1 203 ? 0.731 -16.405 0.325 1.00 89.69 203 VAL A C 1
ATOM 1553 O O . VAL A 1 203 ? 1.246 -15.299 0.465 1.00 89.69 203 VAL A O 1
ATOM 1556 N N . ALA A 1 204 ? 1.431 -17.450 -0.119 1.00 88.75 204 ALA A N 1
ATOM 1557 C CA . ALA A 1 204 ? 2.846 -17.386 -0.492 1.00 88.75 204 ALA A CA 1
ATOM 1558 C C . ALA A 1 204 ? 3.043 -16.730 -1.876 1.00 88.75 204 ALA A C 1
ATOM 1560 O O . ALA A 1 204 ? 3.500 -17.364 -2.827 1.00 88.75 204 ALA A O 1
ATOM 1561 N N . ARG A 1 205 ? 2.631 -15.466 -2.015 1.00 91.62 205 ARG A N 1
ATOM 1562 C CA . ARG A 1 205 ? 2.763 -14.673 -3.242 1.00 91.62 205 ARG A CA 1
ATOM 1563 C C . ARG A 1 205 ? 3.206 -13.257 -2.920 1.00 91.62 205 ARG A C 1
ATOM 1565 O O . ARG A 1 205 ? 2.798 -12.673 -1.920 1.00 91.62 205 ARG A O 1
ATOM 1572 N N . GLU A 1 206 ? 3.981 -12.706 -3.837 1.00 93.75 206 GLU A N 1
ATOM 1573 C CA . GLU A 1 206 ? 4.488 -11.342 -3.773 1.00 93.75 206 GLU A CA 1
ATOM 1574 C C . GLU A 1 206 ? 3.830 -10.521 -4.892 1.00 93.75 206 GLU A C 1
ATOM 1576 O O . GLU A 1 206 ? 3.572 -11.035 -5.986 1.00 93.75 206 GLU A O 1
ATOM 1581 N N . ARG A 1 207 ? 3.527 -9.252 -4.623 1.00 94.44 207 ARG A N 1
ATOM 1582 C CA . ARG A 1 207 ? 2.939 -8.307 -5.579 1.00 94.44 207 ARG A CA 1
ATOM 1583 C C . ARG A 1 207 ? 3.911 -7.164 -5.831 1.00 94.44 207 ARG A C 1
ATOM 1585 O O . ARG A 1 207 ? 4.464 -6.603 -4.891 1.00 94.44 207 ARG A O 1
ATOM 1592 N N . LEU A 1 208 ? 4.060 -6.795 -7.099 1.00 95.81 208 LEU A N 1
ATOM 1593 C CA . LEU A 1 208 ? 4.693 -5.550 -7.520 1.00 95.81 208 LEU A CA 1
ATOM 1594 C C . LEU A 1 208 ? 3.624 -4.689 -8.188 1.00 95.81 208 LEU A C 1
ATOM 1596 O O . LEU A 1 208 ? 3.016 -5.103 -9.174 1.00 95.81 208 LEU A O 1
ATOM 1600 N N . PHE A 1 209 ? 3.405 -3.497 -7.650 1.00 95.56 209 PHE A N 1
ATOM 1601 C CA . PHE A 1 209 ? 2.465 -2.529 -8.192 1.00 95.56 209 PHE A CA 1
ATOM 1602 C C . PHE A 1 209 ? 3.212 -1.607 -9.145 1.00 95.56 209 PHE A C 1
ATOM 1604 O O . PHE A 1 209 ? 4.218 -0.997 -8.775 1.00 95.56 209 PHE A O 1
ATOM 1611 N N . VAL A 1 210 ? 2.720 -1.494 -10.375 1.00 95.50 210 VAL A N 1
ATOM 1612 C CA . VAL A 1 210 ? 3.303 -0.626 -11.397 1.00 95.50 210 VAL A CA 1
ATOM 1613 C C . VAL A 1 210 ? 2.222 0.219 -12.057 1.00 95.50 210 VAL A C 1
ATOM 1615 O O . VAL A 1 210 ? 1.088 -0.218 -12.226 1.00 95.50 210 VAL A O 1
ATOM 1618 N N . SER A 1 211 ? 2.593 1.425 -12.467 1.00 94.19 211 SER A N 1
ATOM 1619 C CA . SER A 1 211 ? 1.811 2.262 -13.374 1.00 94.19 211 SER A CA 1
ATOM 1620 C C . SER A 1 211 ? 2.473 2.195 -14.740 1.00 94.19 211 SER A C 1
ATOM 1622 O O . SER A 1 211 ? 3.633 2.578 -14.862 1.00 94.19 211 SER A O 1
ATOM 1624 N N . VAL A 1 212 ? 1.752 1.762 -15.770 1.00 94.88 212 VAL A N 1
ATOM 1625 C CA . VAL A 1 212 ? 2.258 1.681 -17.148 1.00 94.88 212 VAL A CA 1
ATOM 1626 C C . VAL A 1 212 ? 1.252 2.377 -18.066 1.00 94.88 212 VAL A C 1
ATOM 1628 O O . VAL A 1 212 ? 0.057 2.120 -17.925 1.00 94.88 212 VAL A O 1
ATOM 1631 N N . PRO A 1 213 ? 1.686 3.252 -18.995 1.00 93.75 213 PRO A N 1
ATOM 1632 C CA . PRO A 1 213 ? 0.790 3.773 -20.022 1.00 93.75 213 PRO A CA 1
ATOM 1633 C C . PRO A 1 213 ? 0.126 2.618 -20.771 1.00 93.75 213 PRO A C 1
ATOM 1635 O O . PRO A 1 213 ? 0.819 1.696 -21.195 1.00 93.75 213 PRO A O 1
ATOM 1638 N N . GLN A 1 214 ? -1.194 2.671 -20.945 1.00 93.12 214 GLN A N 1
ATOM 1639 C CA . GLN A 1 214 ? -1.984 1.550 -21.463 1.00 93.12 214 GLN A CA 1
ATOM 1640 C C . GLN A 1 214 ? -1.418 0.973 -22.773 1.00 93.12 214 GLN A C 1
ATOM 1642 O O . GLN A 1 214 ? -1.179 -0.229 -22.867 1.00 93.12 214 GLN A O 1
ATOM 1647 N N . ALA A 1 215 ? -1.076 1.842 -23.731 1.00 93.50 215 ALA A N 1
ATOM 1648 C CA . ALA A 1 215 ? -0.485 1.461 -25.019 1.00 93.50 215 ALA A CA 1
ATOM 1649 C C . ALA A 1 215 ? 0.857 0.700 -24.911 1.00 93.50 215 ALA A C 1
ATOM 1651 O O . ALA A 1 215 ? 1.296 0.067 -25.868 1.00 93.50 215 ALA A O 1
ATOM 1652 N N . LEU A 1 216 ? 1.529 0.762 -23.758 1.00 96.25 216 LEU A N 1
ATOM 1653 C CA . LEU A 1 216 ? 2.827 0.134 -23.508 1.00 96.25 216 LEU A CA 1
ATOM 1654 C C . LEU A 1 216 ? 2.730 -1.125 -22.638 1.00 96.25 216 LEU A C 1
ATOM 1656 O O . LEU A 1 216 ? 3.750 -1.788 -22.445 1.00 96.25 216 LEU A O 1
ATOM 1660 N N . VAL A 1 217 ? 1.540 -1.482 -22.139 1.00 95.69 217 VAL A N 1
ATOM 1661 C CA . VAL A 1 217 ? 1.340 -2.656 -21.273 1.00 95.69 217 VAL A CA 1
ATOM 1662 C C . VAL A 1 217 ? 1.720 -3.943 -22.002 1.00 95.69 217 VAL A C 1
ATOM 1664 O O . VAL A 1 217 ? 2.587 -4.670 -21.524 1.00 95.69 217 VAL A O 1
ATOM 1667 N N . LEU A 1 218 ? 1.132 -4.213 -23.173 1.00 95.94 218 LEU A N 1
ATOM 1668 C CA . LEU A 1 218 ? 1.406 -5.441 -23.932 1.00 95.94 218 LEU A CA 1
ATOM 1669 C C . LEU A 1 218 ? 2.886 -5.568 -24.354 1.00 95.94 218 LEU A C 1
ATOM 1671 O O . LEU A 1 218 ? 3.478 -6.608 -24.057 1.00 95.94 218 LEU A O 1
ATOM 1675 N N . PRO A 1 219 ? 3.530 -4.540 -24.954 1.00 95.62 219 PRO A N 1
ATOM 1676 C CA . PRO A 1 219 ? 4.963 -4.597 -25.258 1.00 95.62 219 PRO A CA 1
ATOM 1677 C C . PRO A 1 219 ? 5.852 -4.844 -24.033 1.00 95.62 219 PRO A C 1
ATOM 1679 O O . PRO A 1 219 ? 6.873 -5.524 -24.121 1.00 95.62 219 PRO A O 1
ATOM 1682 N N . TRP A 1 220 ? 5.493 -4.277 -22.879 1.00 96.75 220 TRP A N 1
ATOM 1683 C CA . TRP A 1 220 ? 6.244 -4.480 -21.643 1.00 96.75 220 TRP A CA 1
ATOM 1684 C C . TRP A 1 220 ? 6.081 -5.901 -21.093 1.00 96.75 220 TRP A C 1
ATOM 1686 O O . TRP A 1 220 ? 7.084 -6.515 -20.727 1.00 96.75 220 TRP A O 1
ATOM 1696 N N . LEU A 1 221 ? 4.857 -6.442 -21.078 1.00 96.38 221 LEU A N 1
ATOM 1697 C CA . LEU A 1 221 ? 4.584 -7.814 -20.634 1.00 96.38 221 LEU A CA 1
ATOM 1698 C C . LEU A 1 221 ? 5.331 -8.850 -21.483 1.00 96.38 221 LEU A C 1
ATOM 1700 O O . LEU A 1 221 ? 5.908 -9.785 -20.930 1.00 96.38 221 LEU A O 1
ATOM 1704 N N . ASP A 1 222 ? 5.390 -8.649 -22.801 1.00 95.00 222 ASP A N 1
ATOM 1705 C CA . ASP A 1 222 ? 6.189 -9.484 -23.705 1.00 95.00 222 ASP A CA 1
ATOM 1706 C C . ASP A 1 222 ? 7.688 -9.421 -23.360 1.00 95.00 222 ASP A C 1
ATOM 1708 O O . ASP A 1 222 ? 8.340 -10.447 -23.151 1.00 95.00 222 ASP A O 1
ATOM 1712 N N . ARG A 1 223 ? 8.224 -8.209 -23.156 1.00 95.56 223 ARG A N 1
ATOM 1713 C CA . ARG A 1 223 ? 9.631 -7.990 -22.780 1.00 95.56 223 ARG A CA 1
ATOM 1714 C C . ARG A 1 223 ? 10.027 -8.705 -21.488 1.00 95.56 223 ARG A C 1
ATOM 1716 O O . ARG A 1 223 ? 11.129 -9.246 -21.405 1.00 95.56 223 ARG A O 1
ATOM 1723 N N . VAL A 1 224 ? 9.160 -8.711 -20.473 1.00 96.19 224 VAL A N 1
ATOM 1724 C CA . VAL A 1 224 ? 9.420 -9.422 -19.204 1.00 96.19 224 VAL A CA 1
ATOM 1725 C C . VAL A 1 224 ? 9.077 -10.911 -19.264 1.00 96.19 224 VAL A C 1
ATOM 1727 O O . VAL A 1 224 ? 9.273 -11.608 -18.264 1.00 96.19 224 VAL A O 1
ATOM 1730 N N . ARG A 1 225 ? 8.610 -11.396 -20.425 1.00 95.25 225 ARG A N 1
ATOM 1731 C CA . ARG A 1 225 ? 8.128 -12.761 -20.669 1.00 95.25 225 ARG A CA 1
ATOM 1732 C C . ARG A 1 225 ? 7.054 -13.156 -19.665 1.00 95.25 225 ARG A C 1
ATOM 1734 O O . ARG A 1 225 ? 7.185 -14.157 -18.959 1.00 95.25 225 ARG A O 1
ATOM 1741 N N . TRP A 1 226 ? 6.031 -12.315 -19.548 1.00 94.56 226 TRP A N 1
ATOM 1742 C CA . TRP A 1 226 ? 4.917 -12.556 -18.643 1.00 94.56 226 TRP A CA 1
ATOM 1743 C C . TRP A 1 226 ? 4.270 -13.920 -18.942 1.00 94.56 226 TRP A C 1
ATOM 1745 O O . TRP A 1 226 ? 3.890 -14.162 -20.086 1.00 94.56 226 TRP A O 1
ATOM 1755 N N . PRO A 1 227 ? 4.135 -14.812 -17.944 1.00 92.56 227 PRO A N 1
ATOM 1756 C CA . PRO A 1 227 ? 3.644 -16.169 -18.175 1.00 92.56 227 PRO A CA 1
ATOM 1757 C C . PRO A 1 227 ? 2.112 -16.278 -18.182 1.00 92.56 227 PRO A C 1
ATOM 1759 O O . PRO A 1 227 ? 1.585 -17.357 -18.436 1.00 92.56 227 PRO A O 1
ATOM 1762 N N . GLY A 1 228 ? 1.393 -15.209 -17.827 1.00 92.94 228 GLY A N 1
ATOM 1763 C CA . GLY A 1 228 ? -0.067 -15.222 -17.756 1.00 92.94 228 GLY A CA 1
ATOM 1764 C C . GLY A 1 228 ? -0.739 -15.020 -19.112 1.00 92.94 228 GLY A C 1
ATOM 1765 O O . GLY A 1 228 ? -0.113 -14.591 -20.080 1.00 92.94 228 GLY A O 1
ATOM 1766 N N . ASP A 1 229 ? -2.041 -15.293 -19.154 1.00 93.12 229 ASP A N 1
ATOM 1767 C CA . ASP A 1 229 ? -2.852 -15.107 -20.353 1.00 93.12 229 ASP A CA 1
ATOM 1768 C C . ASP A 1 229 ? -2.947 -13.622 -20.746 1.00 93.12 229 ASP A C 1
ATOM 1770 O O . ASP A 1 229 ? -3.352 -12.767 -19.956 1.00 93.12 229 ASP A O 1
ATOM 1774 N N . LEU A 1 230 ? -2.553 -13.324 -21.985 1.00 93.00 230 LEU A N 1
ATOM 1775 C CA . LEU A 1 230 ? -2.582 -11.982 -22.565 1.00 93.00 230 LEU A CA 1
ATOM 1776 C C . LEU A 1 230 ? -3.841 -11.727 -23.404 1.00 93.00 230 LEU A C 1
ATOM 1778 O O . LEU A 1 230 ? -4.035 -10.595 -23.849 1.00 93.00 230 LEU A O 1
ATOM 1782 N N . ALA A 1 231 ? -4.685 -12.735 -23.653 1.00 91.56 231 ALA A N 1
ATOM 1783 C CA . ALA A 1 231 ? -5.871 -12.592 -24.496 1.00 91.56 231 ALA A CA 1
ATOM 1784 C C . ALA A 1 231 ? -6.827 -11.480 -24.016 1.00 91.56 231 ALA A C 1
ATOM 1786 O O . ALA A 1 231 ? -7.201 -10.653 -24.851 1.00 91.56 231 ALA A O 1
ATOM 1787 N N . PRO A 1 232 ? -7.141 -11.342 -22.710 1.00 89.25 232 PRO A N 1
ATOM 1788 C CA . PRO A 1 232 ? -8.010 -10.262 -22.237 1.00 89.25 232 PRO A CA 1
ATOM 1789 C C . PRO A 1 232 ? -7.419 -8.868 -22.478 1.00 89.25 232 PRO A C 1
ATOM 1791 O O . PRO A 1 232 ? -8.134 -7.939 -22.837 1.00 89.25 232 PRO A O 1
ATOM 1794 N N . LEU A 1 233 ? -6.098 -8.722 -22.334 1.00 87.12 233 LEU A N 1
ATOM 1795 C CA . LEU A 1 233 ? -5.408 -7.442 -22.517 1.00 87.12 233 LEU A CA 1
ATOM 1796 C C . LEU A 1 233 ? -5.338 -7.015 -23.985 1.00 87.12 233 LEU A C 1
ATOM 1798 O O . LEU A 1 233 ? -5.268 -5.827 -24.272 1.00 87.12 233 LEU A O 1
ATOM 1802 N N . ARG A 1 234 ? -5.368 -7.968 -24.921 1.00 87.50 234 ARG A N 1
ATOM 1803 C CA . ARG A 1 234 ? -5.431 -7.688 -26.365 1.00 87.50 234 ARG A CA 1
ATOM 1804 C C . ARG A 1 234 ? -6.808 -7.210 -26.817 1.00 87.50 234 ARG A C 1
ATOM 1806 O O . ARG A 1 234 ? -6.903 -6.574 -27.858 1.00 87.50 234 ARG A O 1
ATOM 1813 N N . ALA A 1 235 ? -7.848 -7.520 -26.046 1.00 86.25 235 ALA A N 1
ATOM 1814 C CA . ALA A 1 235 ? -9.205 -7.039 -26.271 1.00 86.25 235 ALA A CA 1
ATOM 1815 C C . ALA A 1 235 ? -9.491 -5.702 -25.561 1.00 86.25 235 ALA A C 1
ATOM 1817 O O . ALA A 1 235 ? -10.596 -5.179 -25.688 1.00 86.25 235 ALA A O 1
ATOM 1818 N N . TRP A 1 236 ? -8.526 -5.162 -24.803 1.00 80.12 236 TRP A N 1
ATOM 1819 C CA . TRP A 1 236 ? -8.676 -3.892 -24.099 1.00 80.12 236 TRP A CA 1
ATOM 1820 C C . TRP A 1 236 ? -8.562 -2.730 -25.105 1.00 80.12 236 TRP A C 1
ATOM 1822 O O . TRP A 1 236 ? -7.482 -2.571 -25.679 1.00 80.12 236 TRP A O 1
ATOM 1832 N N . PRO A 1 237 ? -9.643 -1.956 -25.346 1.00 67.31 237 PRO A N 1
ATOM 1833 C CA . PRO A 1 237 ? -9.642 -0.823 -26.279 1.00 67.31 237 PRO A CA 1
ATOM 1834 C C . PRO A 1 237 ? -8.645 0.275 -25.912 1.00 67.31 237 PRO A C 1
ATOM 1836 O O . PRO A 1 237 ? -8.526 0.569 -24.701 1.00 67.31 237 PRO A O 1
#

Sequence (237 aa):
MPTMNSKLVQFSIAAELEAHRPLWPAALLPPDRVEAACAAASALPPIFHWLILEGRLSGDPQVDLMASLVDAPGVRRSVAAALERPQSPLIEGARPLLEAWARPAAHPHRRCMENTPVLWLEWDAPFDRPPFQLPCIDRRFWGDPSAPAAGVDELIEMIADGYALTFGAPYPATTLALFRRVIAALPRGARALAAASLRPRGVARERLFVSVPQALVLPWLDRVRWPGDLAPLRAWP

Secondary structure (DSSP, 8-state):
-----S----B-HHHHHHHHGGGS-TTTS-HHHHHHHHHHHTTS-S-BSEEEEEE-TTS---EEEEEEEE--TTHHHHHHHHHTS---HHHHTTHHHHHHHHSGGGSTTHHHHHH--EEEEEEPSSS-SPPEEEEE--TTTT--TTSPPPPHHHHHHHHHHHHHHHHSSPPPHHHHHHHHHHHHTPPTT-EEEEEEE-GGGT---EEEEEE--HHHHHHHHHHTT--S--HHHHT--

Radius of gyration: 18.52 Å; chains: 1; bounding box: 45×39×50 Å